Protein AF-A0A947Z8B7-F1 (afdb_monomer)

pLDDT: mean 80.63, std 16.79, range [37.12, 98.25]

Radius of gyration: 20.13 Å; Cα contacts (8 Å, |Δi|>4): 152; chains: 1; bounding box: 59×45×44 Å

Foldseek 3Di:
DDADPNDDDDPVNLVVLLVVLVVVCVVVVLPLVSLQSNLCSLQPVPDDPDPVSNLVSLVSSLVSLVSSVVHPPRDLCSLVSNLVSCVVNVVLVVSLVSLVLQLQPDPDPVSNVVSLVSNVVSADPVLNVVVVVVVVLLVVQCCPVPVPDGSNVDVVVDRDPDDDPPDDHPVPPPPPPPDDDDD

Structure (mmCIF, N/CA/C/O backbone):
data_AF-A0A947Z8B7-F1
#
_entry.id   AF-A0A947Z8B7-F1
#
loop_
_atom_site.group_PDB
_atom_site.id
_atom_site.type_symbol
_atom_site.label_atom_id
_atom_site.label_alt_id
_atom_site.label_comp_id
_atom_site.label_asym_id
_atom_site.label_entity_id
_atom_site.label_seq_id
_atom_site.pdbx_PDB_ins_code
_atom_site.Cartn_x
_atom_site.Cartn_y
_atom_site.Cartn_z
_atom_site.occupancy
_atom_site.B_iso_or_equiv
_atom_site.auth_seq_id
_atom_site.auth_comp_id
_atom_site.auth_asym_id
_atom_site.auth_atom_id
_atom_site.pdbx_PDB_model_num
ATOM 1 N N . ALA A 1 1 ? 20.848 -1.407 -15.562 1.00 56.66 1 ALA A N 1
ATOM 2 C CA . ALA A 1 1 ? 20.666 -2.849 -15.793 1.00 56.66 1 ALA A CA 1
ATOM 3 C C . ALA A 1 1 ? 21.094 -3.583 -14.534 1.00 56.66 1 ALA A C 1
ATOM 5 O O . ALA A 1 1 ? 22.151 -3.260 -14.004 1.00 56.66 1 ALA A O 1
ATOM 6 N N . MET A 1 2 ? 20.265 -4.494 -14.033 1.00 60.88 2 MET A N 1
ATOM 7 C CA . MET A 1 2 ? 20.597 -5.377 -12.907 1.00 60.88 2 MET A CA 1
ATOM 8 C C . MET A 1 2 ? 20.619 -6.814 -13.431 1.00 60.88 2 MET A C 1
ATOM 10 O O . MET A 1 2 ? 19.823 -7.152 -14.303 1.00 60.88 2 MET A O 1
ATOM 14 N N . ILE A 1 3 ? 21.536 -7.644 -12.938 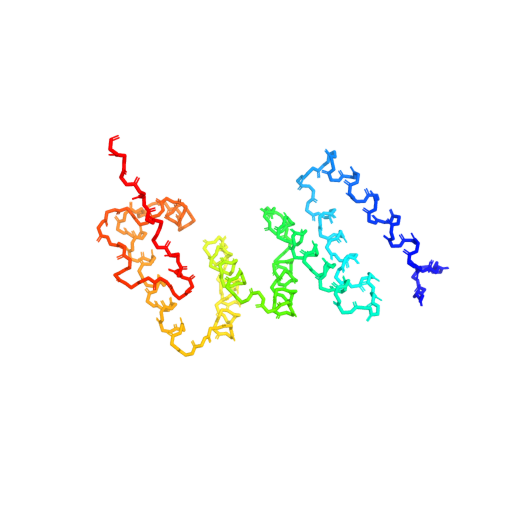1.00 59.84 3 ILE A N 1
ATOM 15 C CA . ILE A 1 3 ? 21.582 -9.064 -13.297 1.00 59.84 3 ILE A CA 1
ATOM 16 C C . ILE A 1 3 ? 20.791 -9.839 -12.246 1.00 59.84 3 ILE A C 1
ATOM 18 O O . ILE A 1 3 ? 21.141 -9.809 -11.069 1.00 59.84 3 ILE A O 1
ATOM 22 N N . TYR A 1 4 ? 19.737 -10.534 -12.670 1.00 54.31 4 TYR A N 1
ATOM 23 C CA . TYR A 1 4 ? 18.966 -11.448 -11.824 1.00 54.31 4 TYR A CA 1
ATOM 24 C C . TYR A 1 4 ? 18.871 -12.801 -12.532 1.00 54.31 4 TYR A C 1
ATOM 26 O O . TYR A 1 4 ? 18.486 -12.861 -13.700 1.00 54.31 4 TYR A O 1
ATOM 34 N N . ASN A 1 5 ? 19.277 -13.885 -11.863 1.00 60.75 5 ASN A N 1
ATOM 35 C CA . ASN A 1 5 ? 19.363 -15.234 -12.447 1.00 60.75 5 ASN A CA 1
ATOM 36 C C . ASN A 1 5 ? 20.100 -15.285 -13.804 1.00 60.75 5 ASN A C 1
ATOM 38 O O . ASN A 1 5 ? 19.657 -15.947 -14.741 1.00 60.75 5 ASN A O 1
ATOM 42 N N . GLY A 1 6 ? 21.200 -14.536 -13.939 1.00 65.50 6 GLY A N 1
ATOM 43 C CA . GLY A 1 6 ? 22.009 -14.502 -15.166 1.00 65.50 6 GLY A CA 1
ATOM 44 C C . GLY A 1 6 ? 21.376 -13.754 -16.346 1.00 65.50 6 GLY A C 1
ATOM 45 O O . GLY A 1 6 ? 21.960 -13.728 -17.425 1.00 65.50 6 GLY A O 1
ATOM 46 N N . ARG A 1 7 ? 20.209 -13.119 -16.165 1.00 68.81 7 ARG A N 1
ATOM 47 C CA . ARG A 1 7 ? 19.561 -12.288 -17.189 1.00 68.81 7 ARG A CA 1
ATOM 48 C C . ARG A 1 7 ? 19.712 -10.813 -16.858 1.00 68.81 7 ARG A C 1
ATOM 50 O O . ARG A 1 7 ? 19.568 -10.402 -15.707 1.00 68.81 7 ARG A O 1
ATOM 57 N N . VAL A 1 8 ? 19.977 -10.017 -17.888 1.00 71.06 8 VAL A N 1
ATOM 58 C CA . VAL A 1 8 ? 19.988 -8.559 -17.786 1.00 71.06 8 VAL A CA 1
ATOM 59 C C . VAL A 1 8 ? 18.543 -8.072 -17.715 1.00 71.06 8 VAL A C 1
ATOM 61 O O . VAL A 1 8 ? 17.800 -8.193 -18.684 1.00 71.06 8 VAL A O 1
ATOM 64 N N . ILE A 1 9 ? 18.151 -7.514 -16.571 1.00 74.94 9 ILE A N 1
ATOM 65 C CA . ILE A 1 9 ? 16.907 -6.757 -16.443 1.00 74.94 9 ILE A CA 1
ATOM 66 C C . ILE A 1 9 ? 17.188 -5.337 -16.939 1.00 74.94 9 ILE A C 1
ATOM 68 O O . ILE A 1 9 ? 17.925 -4.560 -16.313 1.00 74.94 9 ILE A O 1
ATOM 72 N N . ASP A 1 10 ? 16.627 -5.020 -18.102 1.00 82.94 10 ASP A N 1
ATOM 73 C CA . ASP A 1 10 ? 16.639 -3.701 -18.727 1.00 82.94 10 ASP A CA 1
ATOM 74 C C . ASP A 1 10 ? 15.229 -3.082 -18.762 1.00 82.94 10 ASP A C 1
ATOM 76 O O . ASP A 1 10 ? 14.234 -3.719 -18.411 1.00 82.94 10 ASP A O 1
ATOM 80 N N . GLY A 1 11 ? 15.121 -1.826 -19.204 1.00 84.25 11 GLY A N 1
ATOM 81 C CA . GLY A 1 11 ? 13.824 -1.147 -19.284 1.00 84.25 11 GLY A CA 1
ATOM 82 C C . GLY A 1 11 ? 12.808 -1.888 -20.162 1.00 84.25 11 GLY A C 1
ATOM 83 O O . GLY A 1 11 ? 11.627 -1.930 -19.825 1.00 84.25 11 GLY A O 1
ATOM 84 N N . LYS A 1 12 ? 13.254 -2.527 -21.251 1.00 88.00 12 LYS A N 1
ATOM 85 C CA . LYS A 1 12 ? 12.387 -3.266 -22.178 1.00 88.00 12 LYS A CA 1
ATOM 86 C C . LYS A 1 12 ? 11.772 -4.500 -21.513 1.00 88.00 12 LYS A C 1
ATOM 88 O O . LYS A 1 12 ? 10.580 -4.762 -21.694 1.00 88.00 12 LYS A O 1
ATOM 93 N N . SER A 1 13 ? 12.553 -5.227 -20.718 1.00 89.62 13 SER A N 1
ATOM 94 C CA . SER A 1 13 ? 12.073 -6.371 -19.941 1.00 89.62 13 SER A CA 1
ATOM 95 C C . SER A 1 13 ? 11.034 -5.955 -18.894 1.00 89.62 13 SER A C 1
ATOM 97 O O . SER A 1 13 ? 10.006 -6.619 -18.765 1.00 89.62 13 SER A O 1
ATOM 99 N N . ILE A 1 14 ? 11.224 -4.803 -18.241 1.00 92.38 14 ILE A N 1
ATOM 100 C CA . ILE A 1 14 ? 10.272 -4.260 -17.261 1.00 92.38 14 ILE A CA 1
ATOM 101 C C . ILE A 1 14 ? 8.965 -3.849 -17.950 1.00 92.38 14 ILE A C 1
ATOM 103 O O . ILE A 1 14 ? 7.889 -4.209 -17.478 1.00 92.38 14 ILE A O 1
ATOM 107 N N . TYR A 1 15 ? 9.023 -3.167 -19.100 1.00 94.62 15 TYR A N 1
ATOM 108 C CA . TYR A 1 15 ? 7.812 -2.837 -19.865 1.00 94.62 15 TYR A CA 1
ATOM 109 C C . TYR A 1 15 ? 7.070 -4.085 -20.358 1.00 94.62 15 TYR A C 1
ATOM 111 O O . TYR A 1 15 ? 5.844 -4.120 -20.311 1.00 94.62 15 TYR A O 1
ATOM 119 N N . SER A 1 16 ? 7.794 -5.131 -20.765 1.00 94.75 16 SER A N 1
ATOM 120 C CA . SER A 1 16 ? 7.184 -6.411 -21.156 1.00 94.75 16 SER A CA 1
ATOM 121 C C . SER A 1 16 ? 6.514 -7.108 -19.963 1.00 94.75 16 SER A C 1
ATOM 123 O O . SER A 1 16 ? 5.430 -7.668 -20.100 1.00 94.75 16 SER A O 1
ATOM 125 N N . SER A 1 17 ? 7.133 -7.035 -18.780 1.00 95.31 17 SER A N 1
ATOM 126 C CA . SER A 1 17 ? 6.573 -7.523 -17.511 1.00 95.31 17 SER A CA 1
ATOM 127 C C . SER A 1 17 ? 5.296 -6.762 -17.131 1.00 95.31 17 SER A C 1
ATOM 129 O O . SER A 1 17 ? 4.286 -7.370 -16.785 1.00 95.31 17 SER A O 1
ATOM 131 N N . ILE A 1 18 ? 5.303 -5.432 -17.268 1.00 96.94 18 ILE A N 1
ATOM 132 C CA . ILE A 1 18 ? 4.125 -4.575 -17.061 1.00 96.94 18 ILE A CA 1
ATOM 133 C C . ILE A 1 18 ? 2.986 -4.975 -17.999 1.00 96.94 18 ILE A C 1
ATOM 135 O O . ILE A 1 18 ? 1.891 -5.243 -17.515 1.00 96.94 18 ILE A O 1
ATOM 139 N N . ASP A 1 19 ? 3.244 -5.078 -19.305 1.00 97.50 19 ASP A N 1
ATOM 140 C CA . ASP A 1 19 ? 2.231 -5.485 -20.287 1.00 97.50 19 ASP A CA 1
ATOM 141 C C . ASP A 1 19 ? 1.656 -6.877 -19.974 1.00 97.50 19 ASP A C 1
ATOM 143 O O . ASP A 1 19 ? 0.441 -7.083 -20.017 1.00 97.50 19 ASP A O 1
ATOM 147 N N . PHE A 1 20 ? 2.511 -7.829 -19.589 1.00 97.62 20 PHE A N 1
ATOM 148 C CA . PHE A 1 20 ? 2.077 -9.162 -19.179 1.00 97.62 20 PHE A CA 1
ATOM 149 C C . PHE A 1 20 ? 1.119 -9.112 -17.980 1.00 97.62 20 PHE A C 1
ATOM 151 O O . PHE A 1 20 ? 0.051 -9.725 -18.029 1.00 97.62 20 PHE A O 1
ATOM 158 N N . TYR A 1 21 ? 1.457 -8.368 -16.921 1.00 98.06 21 TYR A N 1
ATOM 159 C CA . TYR A 1 21 ? 0.586 -8.246 -15.750 1.00 98.06 21 TYR A CA 1
ATOM 160 C C . TYR A 1 21 ? -0.692 -7.458 -16.043 1.00 98.06 21 TYR A C 1
ATOM 162 O O . TYR A 1 21 ? -1.752 -7.838 -15.550 1.00 98.06 21 TYR A O 1
ATOM 170 N N . GLU A 1 22 ? -0.634 -6.409 -16.866 1.00 97.38 22 GLU A N 1
ATOM 171 C CA . GLU A 1 22 ? -1.822 -5.657 -17.285 1.00 97.38 22 GLU A CA 1
ATOM 172 C C . GLU A 1 22 ? -2.789 -6.547 -18.076 1.00 97.38 22 GLU A C 1
ATOM 174 O O . GLU A 1 22 ? -3.991 -6.537 -17.809 1.00 97.38 22 GLU A O 1
ATOM 179 N N . ARG A 1 23 ? -2.286 -7.381 -18.997 1.00 97.88 23 ARG A N 1
ATOM 180 C CA . ARG A 1 23 ? -3.103 -8.391 -19.690 1.00 97.88 23 ARG A CA 1
ATOM 181 C C . ARG A 1 23 ? -3.621 -9.463 -18.736 1.00 97.88 23 ARG A C 1
ATOM 183 O O . ARG A 1 23 ? -4.798 -9.807 -18.800 1.00 97.88 23 ARG A O 1
ATOM 190 N N . GLY A 1 24 ? -2.784 -9.949 -17.823 1.00 97.50 24 GLY A N 1
ATOM 191 C CA . GLY A 1 24 ? -3.180 -10.918 -16.801 1.00 97.50 24 GLY A CA 1
ATOM 192 C C . GLY A 1 24 ? -4.339 -10.412 -15.943 1.00 97.50 24 GLY A C 1
ATOM 193 O O . GLY A 1 24 ? -5.325 -11.119 -15.769 1.00 97.50 24 GLY A O 1
ATOM 194 N N . LEU A 1 25 ? -4.282 -9.160 -15.488 1.00 97.56 25 LEU A N 1
ATOM 195 C CA . LEU A 1 25 ? -5.326 -8.540 -14.667 1.00 97.56 25 LEU A CA 1
ATOM 196 C C . LEU A 1 25 ? -6.630 -8.265 -15.430 1.00 97.56 25 LEU A C 1
ATOM 198 O O . LEU A 1 25 ? -7.674 -8.161 -14.791 1.00 97.56 25 LEU A O 1
ATOM 202 N N . LYS A 1 26 ? -6.620 -8.208 -16.770 1.00 97.44 26 LYS A N 1
ATOM 203 C CA . LYS A 1 26 ? -7.869 -8.188 -17.560 1.00 97.44 26 LYS A CA 1
ATOM 204 C C . LYS A 1 26 ? -8.643 -9.502 -17.438 1.00 97.44 26 LYS A C 1
ATOM 206 O O . LYS A 1 26 ? -9.867 -9.480 -17.435 1.00 97.44 26 LYS A O 1
ATOM 211 N N . HIS A 1 27 ? -7.938 -10.628 -17.324 1.00 97.75 27 HIS A N 1
ATOM 212 C CA . HIS A 1 27 ? -8.546 -11.956 -17.184 1.00 97.75 27 HIS A CA 1
ATOM 213 C C . HIS A 1 27 ? -8.715 -12.384 -15.720 1.00 97.75 27 HIS A C 1
ATOM 215 O O . HIS A 1 27 ? -9.656 -13.098 -15.388 1.00 97.75 27 HIS A O 1
ATOM 221 N N . PHE A 1 28 ? -7.829 -11.921 -14.836 1.00 96.81 28 PHE A N 1
ATOM 222 C CA . PHE A 1 28 ? -7.799 -12.264 -13.415 1.00 96.81 28 PHE A CA 1
ATOM 223 C C . PHE A 1 28 ? -7.805 -10.996 -12.543 1.00 96.81 28 PHE A C 1
ATOM 225 O O . PHE A 1 28 ? -6.830 -10.729 -11.835 1.00 96.81 28 PHE A O 1
ATOM 232 N N . PRO A 1 29 ? -8.893 -10.204 -12.556 1.00 95.44 29 PRO A N 1
ATOM 233 C CA . PRO A 1 29 ? -8.927 -8.871 -11.941 1.00 95.44 29 PRO A CA 1
ATOM 234 C C . PRO A 1 29 ? -8.750 -8.870 -10.418 1.00 95.44 29 PRO A C 1
ATOM 236 O O . PRO A 1 29 ? -8.379 -7.850 -9.841 1.00 95.44 29 PRO A O 1
ATOM 239 N N . HIS A 1 30 ? -8.987 -10.007 -9.763 1.00 94.44 30 HIS A N 1
ATOM 240 C CA . HIS A 1 30 ? -8.856 -10.166 -8.313 1.00 94.44 30 HIS A CA 1
ATOM 241 C C . HIS A 1 30 ? -7.530 -10.816 -7.889 1.00 94.44 30 HIS A C 1
ATOM 243 O O . HIS A 1 30 ? -7.319 -11.066 -6.705 1.00 94.44 30 HIS A O 1
ATOM 249 N N . ASN A 1 31 ? -6.607 -11.090 -8.820 1.00 97.12 31 ASN A N 1
ATOM 250 C CA . ASN A 1 31 ? -5.319 -11.682 -8.473 1.00 97.12 31 ASN A CA 1
ATOM 251 C C . ASN A 1 31 ? -4.396 -10.641 -7.821 1.00 97.12 31 ASN A C 1
ATOM 253 O O . ASN A 1 31 ? -3.700 -9.874 -8.494 1.00 97.12 31 ASN A O 1
ATOM 257 N N . TRP A 1 32 ? -4.355 -10.651 -6.487 1.00 97.56 32 TRP A N 1
ATOM 258 C CA . TRP A 1 32 ? -3.557 -9.698 -5.717 1.00 97.56 32 TRP A CA 1
ATOM 259 C C . TRP A 1 32 ? -2.059 -9.787 -6.014 1.00 97.56 32 TRP A C 1
ATOM 261 O O . TRP A 1 32 ? -1.380 -8.765 -5.960 1.00 97.56 32 TRP A O 1
ATOM 271 N N . LYS A 1 33 ? -1.535 -10.976 -6.356 1.00 98.12 33 LYS A N 1
ATOM 272 C CA . LYS A 1 33 ? -0.111 -11.155 -6.676 1.00 98.12 33 LYS A CA 1
ATOM 273 C C . LYS A 1 33 ? 0.242 -10.385 -7.941 1.00 98.12 33 LYS A C 1
ATOM 275 O O . LYS A 1 33 ? 1.231 -9.667 -7.949 1.00 98.12 33 LYS A O 1
ATOM 280 N N . MET A 1 34 ? -0.593 -10.480 -8.978 1.00 98.12 34 MET A N 1
ATOM 281 C CA . MET A 1 34 ? -0.385 -9.741 -10.228 1.00 98.12 34 MET A CA 1
ATOM 282 C C . MET A 1 34 ? -0.481 -8.228 -10.014 1.00 98.12 34 MET A C 1
ATOM 284 O O . MET A 1 34 ? 0.377 -7.491 -10.495 1.00 98.12 34 MET A O 1
ATOM 288 N N . ALA A 1 35 ? -1.472 -7.764 -9.245 1.00 98.25 35 ALA A N 1
ATOM 289 C CA . ALA A 1 35 ? -1.596 -6.348 -8.899 1.00 98.25 35 ALA A CA 1
ATOM 290 C C . ALA A 1 35 ? -0.381 -5.853 -8.093 1.00 98.25 35 ALA A C 1
ATOM 292 O O . ALA A 1 35 ? 0.188 -4.809 -8.404 1.00 98.25 35 ALA A O 1
ATOM 293 N N . ALA A 1 36 ? 0.077 -6.626 -7.107 1.00 98.00 36 ALA A N 1
ATOM 294 C CA . ALA A 1 36 ? 1.266 -6.297 -6.330 1.00 98.00 36 ALA A CA 1
ATOM 295 C C . ALA A 1 36 ? 2.518 -6.229 -7.215 1.00 98.00 36 ALA A C 1
ATOM 297 O O . ALA A 1 36 ? 3.239 -5.235 -7.150 1.00 98.00 36 ALA A O 1
ATOM 298 N N . SER A 1 37 ? 2.751 -7.231 -8.071 1.00 97.94 37 SER A N 1
ATOM 299 C CA . SER A 1 37 ? 3.878 -7.250 -9.014 1.00 97.94 37 SER A CA 1
ATOM 300 C C . SER A 1 37 ? 3.871 -6.031 -9.933 1.00 97.94 37 SER A C 1
ATOM 302 O O . SER A 1 37 ? 4.898 -5.380 -10.108 1.00 97.94 37 SER A O 1
ATOM 304 N N . LEU A 1 38 ? 2.703 -5.653 -10.455 1.00 97.38 38 LEU A N 1
ATOM 305 C CA . LEU A 1 38 ? 2.561 -4.456 -11.277 1.00 97.38 38 LEU A CA 1
ATOM 306 C C . LEU A 1 38 ? 2.896 -3.180 -10.485 1.00 97.38 38 LEU A C 1
ATOM 308 O O . LEU A 1 38 ? 3.611 -2.306 -10.978 1.00 97.38 38 LEU A O 1
ATOM 312 N N . GLY A 1 39 ? 2.452 -3.099 -9.227 1.00 97.50 39 GLY A N 1
ATOM 313 C CA . GLY A 1 39 ? 2.838 -2.037 -8.300 1.00 97.50 39 GLY A CA 1
ATOM 314 C C . GLY A 1 39 ? 4.352 -1.953 -8.077 1.00 97.50 39 GLY A C 1
ATOM 315 O O . GLY A 1 39 ? 4.915 -0.856 -8.114 1.00 97.50 39 GLY A O 1
ATOM 316 N N . PHE A 1 40 ? 5.028 -3.094 -7.908 1.00 96.94 40 PHE A N 1
ATOM 317 C CA . PHE A 1 40 ? 6.484 -3.148 -7.754 1.00 96.94 40 PHE A CA 1
ATOM 318 C C . PHE A 1 40 ? 7.220 -2.676 -9.007 1.00 96.94 40 PHE A C 1
ATOM 320 O O . PHE A 1 40 ? 8.102 -1.819 -8.889 1.00 96.94 40 PHE A O 1
ATOM 327 N N . ASN A 1 41 ? 6.804 -3.137 -10.191 1.00 96.25 41 ASN A N 1
ATOM 328 C CA . ASN A 1 41 ? 7.385 -2.697 -11.459 1.00 96.25 41 ASN A CA 1
ATOM 329 C C . ASN A 1 41 ? 7.333 -1.166 -11.583 1.00 96.25 41 ASN A C 1
ATOM 331 O O . ASN A 1 41 ? 8.337 -0.527 -11.891 1.00 96.25 41 ASN A O 1
ATOM 335 N N . TYR A 1 42 ? 6.184 -0.554 -11.277 1.00 96.81 42 TYR A N 1
ATOM 336 C CA . TYR A 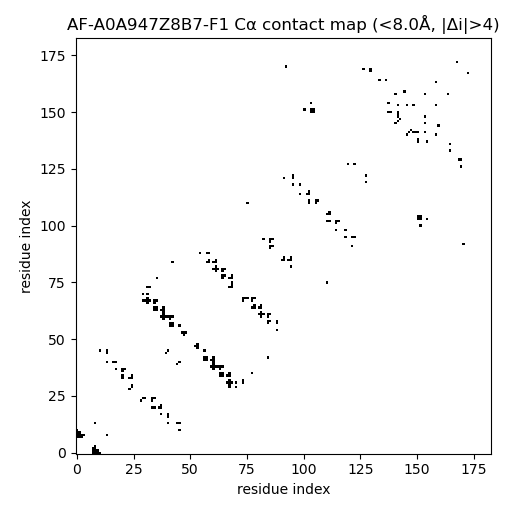1 42 ? 6.024 0.901 -11.343 1.00 96.81 42 TYR A CA 1
ATOM 337 C C . TYR A 1 42 ? 6.796 1.662 -10.250 1.00 96.81 42 TYR A C 1
ATOM 339 O O . TYR A 1 42 ? 7.313 2.745 -10.519 1.00 96.81 42 TYR A O 1
ATOM 347 N N . ALA A 1 43 ? 6.861 1.152 -9.017 1.00 94.88 43 ALA A N 1
ATOM 348 C CA . ALA A 1 43 ? 7.475 1.880 -7.900 1.00 94.88 43 ALA A CA 1
ATOM 349 C C . ALA A 1 43 ? 9.001 1.751 -7.818 1.00 94.88 43 ALA A C 1
ATOM 351 O O . ALA A 1 43 ? 9.646 2.653 -7.272 1.00 94.88 43 ALA A O 1
ATOM 352 N N . TYR A 1 44 ? 9.557 0.627 -8.273 1.00 92.94 44 TYR A N 1
ATOM 353 C CA . TYR A 1 44 ? 10.937 0.247 -7.967 1.00 92.94 44 TYR A CA 1
ATOM 354 C C . TYR A 1 44 ? 11.752 -0.177 -9.183 1.00 92.94 44 TYR A C 1
ATOM 356 O O . TYR A 1 44 ? 12.963 0.029 -9.172 1.00 92.94 44 TYR A O 1
ATOM 364 N N . GLU A 1 45 ? 11.125 -0.731 -10.221 1.00 90.31 45 GLU A N 1
ATOM 365 C CA . GLU A 1 45 ? 11.861 -1.192 -11.404 1.00 90.31 45 GLU A CA 1
ATOM 366 C C . GLU A 1 45 ? 11.927 -0.114 -12.488 1.00 90.31 45 GLU A C 1
ATOM 368 O O . GLU A 1 45 ? 12.995 0.167 -13.038 1.00 90.31 45 GLU A O 1
ATOM 373 N N . LEU A 1 46 ? 10.808 0.565 -12.755 1.00 88.81 46 LEU A N 1
ATOM 374 C CA . LEU A 1 46 ? 10.795 1.759 -13.588 1.00 88.81 46 LEU A CA 1
ATOM 375 C C . LEU A 1 46 ? 11.426 2.920 -12.814 1.00 88.81 46 LEU A C 1
ATOM 377 O O . LEU A 1 46 ? 10.789 3.572 -11.988 1.00 88.81 46 LEU A O 1
ATOM 381 N N . LEU A 1 47 ? 12.697 3.191 -13.113 1.00 86.06 47 LEU A N 1
ATOM 382 C CA . LEU A 1 47 ? 13.482 4.280 -12.528 1.00 86.06 47 LEU A CA 1
ATOM 383 C C . LEU A 1 47 ? 13.686 5.418 -13.545 1.00 86.06 47 LEU A C 1
ATOM 385 O O . LEU A 1 47 ? 14.797 5.596 -14.053 1.00 86.06 47 LEU A O 1
ATOM 389 N N . PRO A 1 48 ? 12.636 6.193 -13.884 1.00 89.75 48 PRO A N 1
ATOM 390 C CA . PRO A 1 48 ? 12.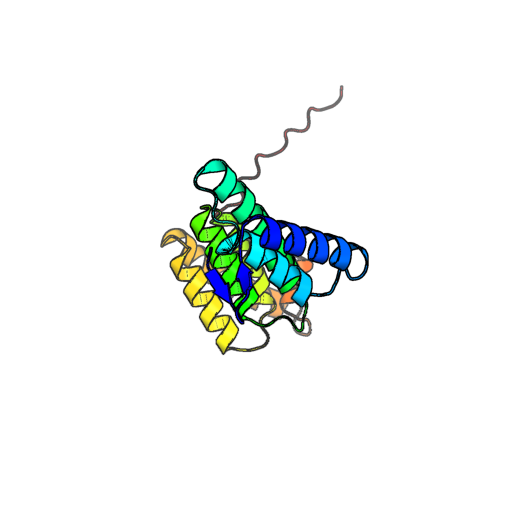789 7.330 -14.779 1.00 89.75 48 PRO A CA 1
ATOM 391 C C . PRO A 1 48 ? 13.649 8.414 -14.120 1.00 89.75 48 PRO A C 1
ATOM 393 O O . PRO A 1 48 ? 13.561 8.659 -12.913 1.00 89.75 48 PRO A O 1
ATOM 396 N N . LYS A 1 49 ? 14.469 9.085 -14.936 1.00 90.25 49 LYS A N 1
ATOM 397 C CA . LYS A 1 49 ? 15.268 10.241 -14.499 1.00 90.25 49 LYS A CA 1
ATOM 398 C C . LYS A 1 49 ? 14.391 11.475 -14.271 1.00 90.25 49 LYS A C 1
ATOM 400 O O . LYS A 1 49 ? 14.650 12.263 -13.367 1.00 90.25 49 LYS A O 1
ATOM 405 N N . GLU A 1 50 ? 13.337 11.616 -15.069 1.00 95.12 50 GLU A N 1
ATOM 406 C CA . GLU A 1 50 ? 12.404 12.738 -15.014 1.00 95.12 50 GLU A CA 1
ATOM 407 C C . GLU A 1 50 ? 11.480 12.650 -13.796 1.00 95.12 50 GLU A C 1
ATOM 409 O O . GLU A 1 50 ? 10.820 11.635 -13.548 1.00 95.12 50 GLU A O 1
ATOM 414 N N . LYS A 1 51 ? 11.399 13.750 -13.040 1.00 93.06 51 LYS A N 1
ATOM 415 C CA . LYS A 1 51 ? 10.611 13.832 -11.803 1.00 93.06 51 LYS A CA 1
ATOM 416 C C . LYS A 1 51 ? 9.114 13.623 -12.048 1.00 93.06 51 LYS A C 1
ATOM 418 O O . LYS A 1 51 ? 8.464 12.929 -11.269 1.00 93.06 51 LYS A O 1
ATOM 423 N N . GLU A 1 52 ? 8.575 14.192 -13.121 1.00 94.31 52 GLU A N 1
ATOM 424 C CA . GLU A 1 52 ? 7.151 14.080 -13.462 1.00 94.31 52 GLU A CA 1
ATOM 425 C C . GLU A 1 52 ? 6.768 12.643 -13.808 1.00 94.31 52 GLU A C 1
ATOM 427 O O . GLU A 1 52 ? 5.785 12.108 -13.289 1.00 94.31 52 GLU A O 1
ATOM 432 N N . LEU A 1 53 ? 7.598 11.975 -14.609 1.00 94.62 53 LEU A N 1
ATOM 433 C CA . LEU A 1 53 ? 7.390 10.578 -14.960 1.00 94.62 53 LEU A CA 1
ATOM 434 C C . LEU A 1 53 ? 7.516 9.667 -13.731 1.00 94.62 53 LEU A C 1
ATOM 436 O O . LEU A 1 53 ? 6.709 8.754 -13.550 1.00 94.62 53 LEU A O 1
ATOM 440 N N . LYS A 1 54 ? 8.461 9.965 -12.830 1.00 94.44 54 LYS A N 1
ATOM 441 C CA . LYS A 1 54 ? 8.598 9.275 -11.539 1.00 94.44 54 LYS A CA 1
ATOM 442 C C . LYS A 1 54 ? 7.342 9.412 -10.680 1.00 94.44 54 LYS A C 1
ATOM 444 O O . LYS A 1 54 ? 6.879 8.415 -10.129 1.00 94.44 54 LYS A O 1
ATOM 449 N N . SER A 1 55 ? 6.770 10.615 -10.598 1.00 95.12 55 SER A N 1
ATOM 450 C CA . SER A 1 55 ? 5.499 10.858 -9.901 1.00 95.12 55 SER A CA 1
ATOM 451 C C . SER A 1 55 ? 4.356 10.071 -10.547 1.00 95.12 55 SER A C 1
ATOM 453 O O . SER A 1 55 ? 3.623 9.358 -9.862 1.00 95.12 55 SER A O 1
ATOM 455 N N . LYS A 1 56 ? 4.239 10.101 -11.881 1.00 96.62 56 LYS A N 1
ATOM 456 C CA . LYS A 1 56 ? 3.221 9.342 -12.626 1.00 96.62 56 LYS A CA 1
ATOM 457 C C . LYS A 1 56 ? 3.297 7.840 -12.340 1.00 96.62 56 LYS A C 1
ATOM 459 O O . LYS A 1 56 ? 2.268 7.217 -12.072 1.00 96.62 56 LYS A O 1
ATOM 464 N N . TYR A 1 57 ? 4.493 7.257 -12.360 1.00 96.56 57 TYR A N 1
ATOM 465 C CA . TYR A 1 57 ? 4.680 5.842 -12.038 1.00 96.56 57 TYR A CA 1
ATOM 466 C C . TYR A 1 57 ? 4.407 5.544 -10.571 1.00 96.56 57 TYR A C 1
ATOM 468 O O . TYR A 1 57 ? 3.732 4.560 -10.278 1.00 96.56 57 TYR A O 1
ATOM 476 N N . ARG A 1 58 ? 4.790 6.430 -9.647 1.00 96.38 58 ARG A N 1
ATOM 477 C CA . ARG A 1 58 ? 4.434 6.261 -8.237 1.00 96.38 58 ARG A CA 1
ATOM 478 C C . ARG A 1 58 ? 2.923 6.243 -8.024 1.00 96.38 58 ARG A C 1
ATOM 480 O O . ARG A 1 58 ? 2.429 5.379 -7.309 1.00 96.38 58 ARG A O 1
ATOM 487 N N . LYS A 1 59 ? 2.174 7.127 -8.687 1.00 97.12 59 LYS A N 1
ATOM 488 C CA . LYS A 1 59 ? 0.701 7.138 -8.636 1.00 97.12 59 LYS A CA 1
ATOM 489 C C . LYS A 1 59 ? 0.095 5.837 -9.164 1.00 97.12 59 LYS A C 1
ATOM 491 O O . LYS A 1 59 ? -0.819 5.298 -8.542 1.00 97.12 59 LYS A O 1
ATOM 496 N N . ARG A 1 60 ? 0.639 5.289 -10.258 1.00 97.75 60 ARG A N 1
ATOM 497 C CA . ARG A 1 60 ? 0.245 3.959 -10.758 1.00 97.75 60 ARG A CA 1
ATOM 498 C C . ARG A 1 60 ? 0.570 2.857 -9.753 1.00 97.75 60 ARG A C 1
ATOM 500 O O . ARG A 1 60 ? -0.273 2.005 -9.503 1.00 97.75 60 ARG A O 1
ATOM 507 N N . ALA A 1 61 ? 1.743 2.898 -9.131 1.00 97.75 61 ALA A N 1
ATOM 508 C CA . ALA A 1 61 ? 2.107 1.932 -8.106 1.00 97.75 61 ALA A CA 1
ATOM 509 C C . ALA A 1 61 ? 1.168 1.987 -6.894 1.00 97.75 61 ALA A C 1
ATOM 511 O O . ALA A 1 61 ? 0.715 0.944 -6.436 1.00 97.75 61 ALA A O 1
ATOM 512 N N . ILE A 1 62 ? 0.824 3.189 -6.412 1.00 97.56 62 ILE A N 1
ATOM 513 C CA . ILE A 1 62 ? -0.160 3.384 -5.334 1.00 97.56 62 ILE A CA 1
ATOM 514 C C . ILE A 1 62 ? -1.482 2.714 -5.708 1.00 97.56 62 ILE A C 1
ATOM 516 O O . ILE A 1 62 ? -1.995 1.921 -4.925 1.00 97.56 62 ILE A O 1
ATOM 520 N N . HIS A 1 63 ? -2.003 2.985 -6.908 1.00 97.12 63 HIS A N 1
ATOM 521 C CA . HIS A 1 63 ? -3.244 2.377 -7.387 1.00 97.12 63 HIS A CA 1
ATOM 522 C C . HIS A 1 63 ? -3.200 0.842 -7.330 1.00 97.12 63 HIS A C 1
ATOM 524 O O . HIS A 1 63 ? -4.104 0.214 -6.780 1.00 97.12 63 HIS A O 1
ATOM 530 N N . TRP A 1 64 ? -2.129 0.235 -7.841 1.00 98.12 64 TRP A N 1
ATOM 531 C CA . TRP A 1 64 ? -2.008 -1.221 -7.887 1.00 98.12 64 TRP A CA 1
ATOM 532 C C . TRP A 1 64 ? -1.757 -1.861 -6.519 1.00 98.12 64 TRP A C 1
ATOM 534 O O . TRP A 1 64 ? -2.319 -2.917 -6.232 1.00 98.12 64 TRP A O 1
ATOM 544 N N . PHE A 1 65 ? -0.999 -1.210 -5.633 1.00 97.94 65 PHE A N 1
ATOM 545 C CA . PHE A 1 65 ? -0.863 -1.677 -4.253 1.00 97.94 65 PHE A CA 1
ATOM 546 C C . PHE A 1 65 ? -2.179 -1.585 -3.480 1.00 97.94 65 PHE A C 1
ATOM 548 O O . PHE A 1 65 ? -2.463 -2.481 -2.691 1.00 97.94 65 PHE A O 1
ATOM 555 N N . LEU A 1 66 ? -2.998 -0.555 -3.716 1.00 95.44 66 LEU A N 1
ATOM 556 C CA . LEU A 1 66 ? -4.337 -0.466 -3.127 1.00 95.44 66 LEU A CA 1
ATOM 557 C C . LEU A 1 66 ? -5.231 -1.610 -3.611 1.00 95.44 66 LEU A C 1
ATOM 559 O O . LEU A 1 66 ? -5.796 -2.315 -2.783 1.00 95.44 66 LEU A O 1
ATOM 563 N N . LYS A 1 67 ? -5.272 -1.861 -4.926 1.00 95.88 67 LYS A N 1
ATOM 564 C CA . LYS A 1 67 ? -5.985 -3.008 -5.513 1.00 95.88 67 LYS A CA 1
ATOM 565 C C . LYS A 1 67 ? -5.537 -4.343 -4.919 1.00 95.88 67 LYS A C 1
ATOM 567 O O . LYS A 1 67 ? -6.364 -5.191 -4.610 1.00 95.88 67 LYS A O 1
ATOM 572 N N . ALA A 1 68 ? -4.232 -4.532 -4.740 1.00 96.88 68 ALA A N 1
ATOM 573 C CA . ALA A 1 68 ? -3.704 -5.739 -4.118 1.00 96.88 68 ALA A CA 1
ATOM 574 C C . ALA A 1 68 ? -4.111 -5.844 -2.637 1.00 96.88 68 ALA A C 1
ATOM 576 O O . ALA A 1 68 ? -4.503 -6.918 -2.194 1.00 96.88 68 ALA A O 1
ATOM 577 N N . ALA A 1 69 ? -4.055 -4.737 -1.891 1.00 94.00 69 ALA A N 1
ATOM 578 C CA . ALA A 1 69 ? -4.391 -4.674 -0.468 1.00 94.00 69 ALA A CA 1
ATOM 579 C C . ALA A 1 69 ? -5.881 -4.900 -0.151 1.00 94.00 69 ALA A C 1
ATOM 581 O O . ALA A 1 69 ? -6.207 -5.204 0.996 1.00 94.00 69 ALA A O 1
ATOM 582 N N . GLU A 1 70 ? -6.775 -4.733 -1.128 1.00 91.06 70 GLU A N 1
ATOM 583 C CA . GLU A 1 70 ? -8.207 -5.043 -0.994 1.00 91.06 70 GLU A CA 1
ATOM 584 C C . GLU A 1 70 ? -8.464 -6.552 -0.861 1.00 91.06 70 GLU A C 1
ATOM 586 O O . GLU A 1 70 ? -9.487 -6.960 -0.314 1.00 91.06 70 GLU A O 1
ATOM 591 N N . HIS A 1 71 ? -7.544 -7.398 -1.335 1.00 92.88 71 HIS A N 1
ATOM 592 C CA . HIS A 1 71 ? -7.730 -8.842 -1.293 1.00 92.88 71 HIS A CA 1
ATOM 593 C C . HIS A 1 71 ? -7.498 -9.402 0.126 1.00 92.88 71 HIS A C 1
ATOM 595 O O . HIS A 1 71 ? -6.457 -9.098 0.723 1.00 92.88 71 HIS A O 1
ATOM 601 N N . PRO A 1 72 ? -8.381 -10.277 0.654 1.00 87.69 72 PRO A N 1
ATOM 602 C CA . PRO A 1 72 ? -8.260 -10.828 2.010 1.00 87.69 72 PRO A CA 1
ATOM 603 C C . PRO A 1 72 ? -6.946 -11.574 2.271 1.00 87.69 72 PRO A C 1
ATOM 605 O O . PRO A 1 72 ? -6.356 -11.425 3.337 1.00 87.69 72 PRO A O 1
ATOM 608 N N . ASP A 1 73 ? -6.469 -12.328 1.277 1.00 90.31 73 ASP A N 1
ATOM 609 C CA . ASP A 1 73 ? -5.214 -13.095 1.367 1.00 90.31 73 ASP A CA 1
ATOM 610 C C . ASP A 1 73 ? -3.958 -12.268 1.053 1.00 90.31 73 ASP A C 1
ATOM 612 O O . ASP A 1 73 ? -2.854 -12.815 0.969 1.00 90.31 73 ASP A O 1
ATOM 616 N N . SER A 1 74 ? -4.102 -10.959 0.818 1.00 92.88 74 SER A N 1
ATOM 617 C CA . SER A 1 74 ? -2.943 -10.111 0.565 1.00 92.88 74 SER A CA 1
ATOM 618 C C . SER A 1 74 ? -2.096 -9.973 1.837 1.00 92.88 74 SER A C 1
ATOM 620 O O . SER A 1 74 ? -2.620 -9.721 2.927 1.00 92.88 74 SER A O 1
ATOM 622 N N . PRO A 1 75 ? -0.766 -10.116 1.739 1.00 90.31 75 PRO A N 1
ATOM 623 C CA . PRO A 1 75 ? 0.092 -9.949 2.896 1.00 90.31 75 PRO A CA 1
ATOM 624 C C . PRO A 1 75 ? 0.017 -8.523 3.467 1.00 90.31 75 PRO A C 1
ATOM 626 O O . PRO A 1 75 ? 0.018 -7.554 2.697 1.00 90.31 75 PRO A O 1
ATOM 629 N N . PRO A 1 76 ? 0.082 -8.346 4.802 1.00 86.00 76 PRO A N 1
ATOM 630 C CA . PRO A 1 76 ? -0.011 -7.027 5.436 1.00 86.00 76 PRO A CA 1
ATOM 631 C C . PRO A 1 76 ? 1.021 -6.002 4.939 1.00 86.00 76 PRO A C 1
ATOM 633 O O . PRO A 1 76 ? 0.765 -4.796 4.958 1.00 86.00 76 PRO A O 1
ATOM 636 N N . TYR A 1 77 ? 2.185 -6.457 4.464 1.00 87.38 77 TYR A N 1
ATOM 637 C CA . TYR A 1 77 ? 3.232 -5.577 3.941 1.00 87.38 77 TYR A CA 1
ATOM 638 C C . TYR A 1 77 ? 2.806 -4.816 2.673 1.00 87.38 77 TYR A C 1
ATOM 640 O O . TYR A 1 77 ? 3.334 -3.739 2.406 1.00 87.38 77 TYR A O 1
ATOM 648 N N . ILE A 1 78 ? 1.825 -5.306 1.904 1.00 94.12 78 ILE A N 1
ATOM 649 C CA . ILE A 1 78 ? 1.338 -4.625 0.693 1.00 94.12 78 ILE A CA 1
ATOM 650 C C . ILE A 1 78 ? 0.722 -3.263 1.040 1.00 94.12 78 ILE A C 1
ATOM 652 O O . ILE A 1 78 ? 1.021 -2.257 0.391 1.00 94.12 78 ILE A O 1
ATOM 656 N N . LYS A 1 79 ? -0.049 -3.192 2.135 1.00 90.75 79 LYS A N 1
ATOM 657 C CA . LYS A 1 79 ? -0.591 -1.929 2.666 1.00 90.75 79 LYS A CA 1
ATOM 658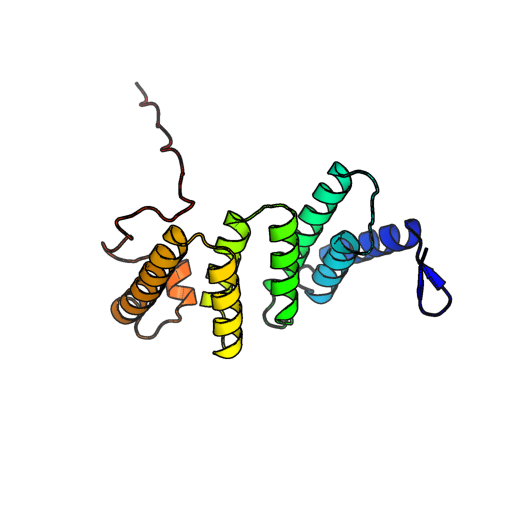 C C . LYS A 1 79 ? 0.534 -0.947 3.013 1.00 90.75 79 LYS A C 1
ATOM 660 O O . LYS A 1 79 ? 0.419 0.252 2.764 1.00 90.75 79 LYS A O 1
ATOM 665 N N . GLN A 1 80 ? 1.643 -1.450 3.557 1.00 89.69 80 GLN A N 1
ATOM 666 C CA . GLN A 1 80 ? 2.801 -0.628 3.919 1.00 89.69 80 GLN A CA 1
ATOM 667 C C . GLN A 1 80 ? 3.492 -0.043 2.682 1.00 89.69 80 GLN A C 1
ATOM 669 O O . GLN A 1 80 ? 3.893 1.122 2.704 1.00 89.69 80 GLN A O 1
ATOM 674 N N . PHE A 1 81 ? 3.572 -0.803 1.586 1.00 93.81 81 PHE A N 1
ATOM 675 C CA . PHE A 1 81 ? 4.085 -0.288 0.318 1.00 93.81 81 PHE A CA 1
ATOM 676 C C . PHE A 1 81 ? 3.208 0.833 -0.238 1.00 93.81 81 PHE A C 1
ATOM 678 O O . PHE A 1 81 ? 3.746 1.891 -0.565 1.00 93.81 81 PHE A O 1
ATOM 685 N N . ALA A 1 82 ? 1.881 0.666 -0.257 1.00 94.94 82 ALA A N 1
ATOM 686 C CA . ALA A 1 82 ? 0.963 1.736 -0.662 1.00 94.94 82 ALA A CA 1
ATOM 687 C C . ALA A 1 82 ? 1.206 3.021 0.150 1.00 94.94 82 ALA A C 1
ATOM 689 O O . ALA A 1 82 ? 1.405 4.094 -0.419 1.00 94.94 82 ALA A O 1
ATOM 690 N N . LEU A 1 83 ? 1.292 2.896 1.478 1.00 91.06 83 LEU A N 1
ATOM 691 C CA . LEU A 1 83 ? 1.539 4.019 2.385 1.00 91.06 83 LEU A CA 1
ATOM 692 C C . LEU A 1 83 ? 2.890 4.692 2.153 1.00 91.06 83 LEU A C 1
ATOM 694 O O . LEU A 1 83 ? 2.968 5.918 2.154 1.00 91.06 83 LEU A O 1
ATOM 698 N N . SER A 1 84 ? 3.952 3.913 1.937 1.00 91.69 84 SER A N 1
ATOM 699 C CA . SER A 1 84 ? 5.278 4.454 1.628 1.00 91.69 84 SER A CA 1
ATOM 700 C C . SER A 1 84 ? 5.269 5.256 0.327 1.00 91.69 84 SER A C 1
ATOM 702 O O . SER A 1 84 ? 5.911 6.302 0.238 1.00 91.69 84 SER A O 1
ATOM 704 N N . GLN A 1 85 ? 4.538 4.790 -0.687 1.00 95.12 85 GLN A N 1
ATOM 705 C CA . GLN A 1 85 ? 4.438 5.509 -1.952 1.00 95.12 85 GLN A CA 1
ATOM 706 C C . GLN A 1 85 ? 3.573 6.773 -1.831 1.00 95.12 85 GLN A C 1
ATOM 708 O O . GLN A 1 85 ? 3.961 7.806 -2.369 1.00 95.12 85 GLN A O 1
ATOM 713 N N . MET A 1 86 ? 2.464 6.734 -1.085 1.00 93.56 86 MET A N 1
ATOM 714 C CA . MET A 1 86 ? 1.636 7.920 -0.818 1.00 93.56 86 MET A CA 1
ATOM 715 C C . MET A 1 86 ? 2.412 9.017 -0.086 1.00 93.56 86 MET A C 1
ATOM 717 O O . MET A 1 86 ? 2.312 10.182 -0.459 1.00 93.56 86 MET A O 1
ATOM 721 N N . ASP A 1 87 ? 3.210 8.641 0.914 1.00 89.56 87 ASP A N 1
ATOM 722 C CA . ASP A 1 87 ? 4.072 9.552 1.677 1.00 89.56 87 ASP A CA 1
ATOM 723 C C . ASP A 1 87 ? 5.064 10.274 0.749 1.00 89.56 87 ASP A C 1
ATOM 725 O O . ASP A 1 87 ? 5.155 11.500 0.734 1.00 89.56 87 ASP A O 1
ATOM 729 N N . LYS A 1 88 ? 5.714 9.520 -0.149 1.00 90.25 88 LYS A N 1
ATOM 730 C CA . LYS A 1 88 ? 6.652 10.066 -1.143 1.00 90.25 88 LYS A CA 1
ATOM 731 C C . LYS A 1 88 ? 5.997 10.963 -2.203 1.00 90.25 88 LYS A C 1
ATOM 733 O O . LYS A 1 88 ? 6.688 11.815 -2.750 1.00 90.25 88 LYS A O 1
ATOM 738 N N . GLU A 1 89 ? 4.710 10.776 -2.505 1.00 91.50 89 GLU A N 1
ATOM 739 C CA . GLU A 1 89 ? 3.931 11.685 -3.369 1.00 91.50 89 GLU A CA 1
ATOM 740 C C . GLU A 1 89 ? 3.283 12.851 -2.595 1.00 91.50 89 GLU A C 1
ATOM 742 O O . GLU A 1 89 ? 2.596 13.674 -3.199 1.00 91.50 89 GLU A O 1
ATOM 747 N N . GLY A 1 90 ? 3.437 12.929 -1.268 1.00 88.62 90 GLY A N 1
ATOM 748 C CA . GLY A 1 90 ? 2.759 13.938 -0.449 1.00 88.62 90 GLY A CA 1
ATOM 749 C C . GLY A 1 90 ? 1.238 13.748 -0.357 1.00 88.62 90 GLY A C 1
ATOM 750 O O . GLY A 1 90 ? 0.515 14.672 0.011 1.00 88.62 90 GLY A O 1
ATOM 751 N N . MET A 1 91 ? 0.720 12.550 -0.654 1.00 89.56 91 MET A N 1
ATOM 752 C CA . MET A 1 91 ? -0.711 12.210 -0.623 1.00 89.56 91 MET A CA 1
ATOM 753 C C . MET A 1 91 ? -1.214 11.938 0.802 1.00 89.56 91 MET A C 1
ATOM 755 O O . MET A 1 91 ? -1.831 10.910 1.087 1.00 89.56 91 MET A O 1
ATOM 759 N N . ARG A 1 92 ? -0.943 12.869 1.719 1.00 86.12 92 ARG A N 1
ATOM 760 C CA . ARG A 1 92 ? -1.166 12.702 3.162 1.00 86.12 92 ARG A CA 1
ATOM 761 C C . ARG A 1 92 ? -2.619 12.377 3.510 1.00 86.12 92 ARG A C 1
ATOM 763 O O . ARG A 1 92 ? -2.863 11.441 4.264 1.00 86.12 92 ARG A O 1
ATOM 770 N N . LEU A 1 93 ? -3.579 13.096 2.924 1.00 83.50 93 LEU A N 1
ATOM 771 C CA . LEU A 1 93 ? -5.011 12.858 3.155 1.00 83.50 93 LEU A CA 1
ATOM 772 C C . LEU A 1 93 ? -5.435 11.453 2.711 1.00 83.50 93 LEU A C 1
ATOM 774 O O . LEU A 1 93 ? -6.115 10.745 3.449 1.00 83.50 93 LEU A O 1
ATOM 778 N N . MET A 1 94 ? -4.975 11.015 1.537 1.00 86.44 94 MET A N 1
ATOM 779 C CA . MET A 1 94 ? -5.264 9.674 1.030 1.00 86.44 94 MET A CA 1
ATOM 780 C C . MET A 1 94 ? -4.648 8.592 1.925 1.00 86.44 94 MET A C 1
ATOM 782 O O . MET A 1 94 ? -5.315 7.602 2.222 1.00 86.44 94 MET A O 1
ATOM 786 N N . ALA A 1 95 ? -3.420 8.803 2.410 1.00 89.00 95 ALA A N 1
ATOM 787 C CA . ALA A 1 95 ? -2.753 7.891 3.337 1.00 89.00 95 ALA A CA 1
ATOM 788 C C . ALA A 1 95 ? -3.511 7.762 4.664 1.00 89.00 95 ALA A C 1
ATOM 790 O O . ALA A 1 95 ? -3.710 6.648 5.147 1.00 89.00 95 ALA A O 1
ATOM 791 N N . VAL A 1 96 ? -3.986 8.879 5.223 1.00 85.81 96 VAL A N 1
ATOM 792 C CA . VAL A 1 96 ? -4.815 8.885 6.436 1.00 85.81 96 VAL A CA 1
ATOM 793 C C . VAL A 1 96 ? -6.113 8.118 6.193 1.00 85.81 96 VAL A C 1
ATOM 795 O O . VAL A 1 96 ? -6.421 7.197 6.945 1.00 85.81 96 VAL A O 1
ATOM 798 N N . THR A 1 97 ? -6.849 8.422 5.123 1.00 85.44 97 THR A N 1
ATOM 799 C CA . THR A 1 97 ? -8.099 7.718 4.791 1.00 85.44 97 THR A CA 1
ATOM 800 C C . THR A 1 97 ? -7.879 6.219 4.599 1.00 85.44 97 THR A C 1
ATOM 802 O O . THR A 1 97 ? -8.659 5.408 5.102 1.00 85.44 97 THR A O 1
ATOM 805 N N . PHE A 1 98 ? -6.795 5.830 3.928 1.00 88.19 98 PHE A N 1
ATOM 806 C CA . PHE A 1 98 ? -6.439 4.427 3.751 1.00 88.19 98 PHE A CA 1
ATOM 807 C C . PHE A 1 98 ? -6.108 3.744 5.084 1.00 88.19 98 PHE A C 1
ATOM 809 O O . PHE A 1 98 ? -6.625 2.662 5.355 1.00 88.19 98 PHE A O 1
ATOM 816 N N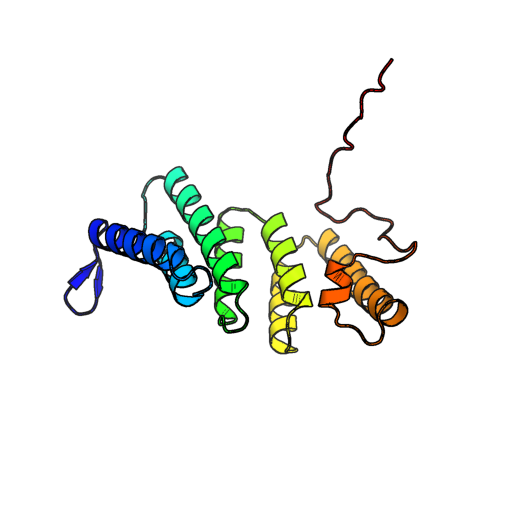 . LEU A 1 99 ? -5.332 4.392 5.958 1.00 88.56 99 LEU A N 1
ATOM 817 C CA . LEU A 1 99 ? -5.048 3.879 7.300 1.00 88.56 99 LEU A CA 1
ATOM 818 C C . LEU A 1 99 ? -6.315 3.716 8.143 1.00 88.56 99 LEU A C 1
ATOM 820 O O . LEU A 1 99 ? -6.409 2.741 8.879 1.00 88.56 99 LEU A O 1
ATOM 824 N N . LYS A 1 100 ? -7.300 4.619 8.026 1.00 84.81 100 LYS A N 1
ATOM 825 C CA . LYS A 1 100 ? -8.576 4.506 8.756 1.00 84.81 100 LYS A CA 1
ATOM 826 C C . LYS A 1 100 ? -9.329 3.243 8.346 1.00 84.81 100 LYS A C 1
ATOM 828 O O . LYS A 1 100 ? -9.731 2.460 9.204 1.00 84.81 100 LYS A O 1
ATOM 833 N N . LYS A 1 101 ? -9.458 3.014 7.035 1.00 85.12 101 LYS A N 1
ATOM 834 C CA . LYS A 1 101 ? -10.090 1.806 6.483 1.00 85.12 101 LYS A CA 1
ATOM 835 C C . LYS A 1 101 ? -9.312 0.540 6.850 1.00 85.12 101 LYS A C 1
ATOM 837 O O . LYS A 1 101 ? -9.903 -0.462 7.244 1.00 85.12 101 LYS A O 1
ATOM 842 N N . ALA A 1 102 ? -7.984 0.585 6.780 1.00 85.38 102 ALA A N 1
ATOM 843 C CA . ALA A 1 102 ? -7.140 -0.542 7.164 1.00 85.38 102 ALA A CA 1
ATOM 844 C C . ALA A 1 102 ? -7.252 -0.860 8.664 1.00 85.38 102 ALA A C 1
ATOM 846 O O . ALA A 1 102 ? -7.306 -2.026 9.038 1.00 85.38 102 ALA A O 1
ATOM 847 N N . TYR A 1 103 ? -7.318 0.160 9.524 1.00 85.25 103 TYR A N 1
ATOM 848 C CA . TYR A 1 103 ? -7.447 -0.011 10.972 1.00 85.25 103 TYR A CA 1
ATOM 849 C C . TYR A 1 103 ? -8.793 -0.639 11.344 1.00 85.25 103 TYR A C 1
ATOM 851 O O . TYR A 1 103 ? -8.852 -1.545 12.172 1.00 85.25 103 TYR A O 1
ATOM 859 N N . ALA A 1 104 ? -9.861 -0.197 10.682 1.00 81.25 104 ALA A N 1
ATOM 860 C CA . ALA A 1 104 ? -11.208 -0.727 10.849 1.00 81.25 104 ALA A CA 1
ATOM 861 C C . ALA A 1 104 ? -11.333 -2.221 10.532 1.00 81.25 104 A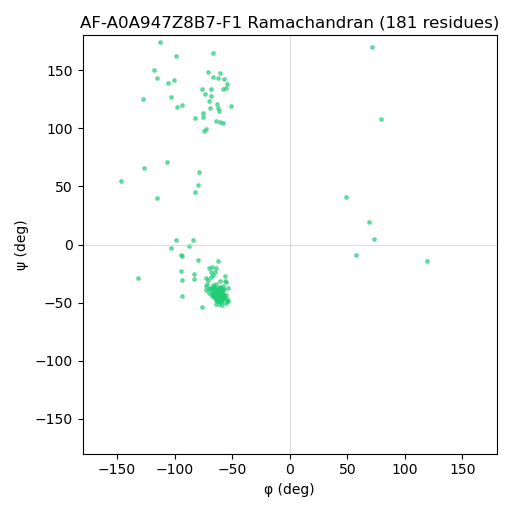LA A C 1
ATOM 863 O O . ALA A 1 104 ? -12.075 -2.939 11.199 1.00 81.25 104 ALA A O 1
ATOM 864 N N . THR A 1 105 ? -10.601 -2.670 9.513 1.00 79.94 105 THR A N 1
ATOM 865 C CA . THR A 1 105 ? -10.651 -4.040 8.980 1.00 79.94 105 THR A CA 1
ATOM 866 C C . THR A 1 105 ? -9.582 -4.955 9.577 1.00 79.94 105 THR A C 1
ATOM 868 O O . THR A 1 105 ? -9.609 -6.169 9.368 1.00 79.94 105 THR A O 1
ATOM 871 N N . ALA A 1 106 ? -8.638 -4.403 10.343 1.00 81.44 106 ALA A N 1
ATOM 872 C CA . ALA A 1 106 ? -7.559 -5.163 10.954 1.00 81.44 106 ALA A CA 1
ATOM 873 C C . ALA A 1 106 ? -8.106 -6.184 11.965 1.00 81.44 106 ALA A C 1
ATOM 875 O O . ALA A 1 106 ? -8.761 -5.836 12.961 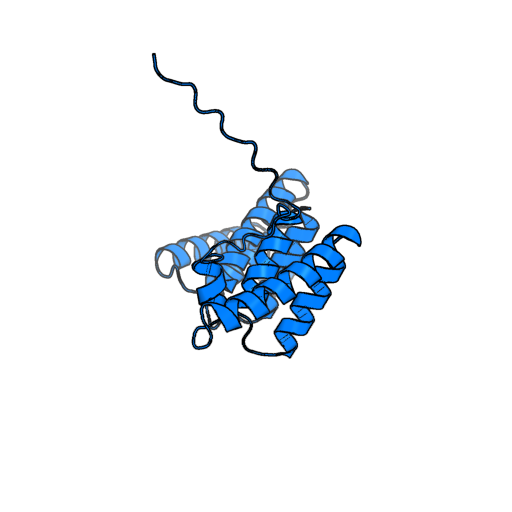1.00 81.44 106 ALA A O 1
ATOM 876 N N . ARG A 1 107 ? -7.798 -7.461 11.706 1.00 77.06 107 ARG A N 1
ATOM 877 C CA . ARG A 1 107 ? -8.288 -8.611 12.484 1.00 77.06 107 ARG A CA 1
ATOM 878 C C . ARG A 1 107 ? -7.467 -8.881 13.741 1.00 77.06 107 ARG A C 1
ATOM 880 O O . ARG A 1 107 ? -7.989 -9.449 14.690 1.00 77.06 107 ARG A O 1
ATOM 887 N N . ASN A 1 108 ? -6.195 -8.478 13.761 1.00 81.81 108 ASN A N 1
ATOM 888 C CA . ASN A 1 108 ? -5.293 -8.729 14.884 1.00 81.81 108 ASN A CA 1
ATOM 889 C C . ASN A 1 108 ? -4.805 -7.422 15.537 1.00 81.81 108 ASN A C 1
ATOM 891 O O . ASN A 1 108 ? -4.680 -6.379 14.890 1.00 81.81 108 ASN A O 1
ATOM 895 N N . ALA A 1 109 ? -4.527 -7.486 16.843 1.00 81.56 109 ALA A N 1
ATOM 896 C CA . ALA A 1 109 ? -4.120 -6.325 17.638 1.00 81.56 109 ALA A CA 1
ATOM 897 C C . ALA A 1 109 ? -2.773 -5.735 17.186 1.00 81.56 109 ALA A C 1
ATOM 899 O O . ALA A 1 109 ? -2.594 -4.520 17.197 1.00 81.56 109 ALA A O 1
ATOM 900 N N . ARG A 1 110 ? -1.848 -6.584 16.719 1.00 81.75 110 ARG A N 1
ATOM 901 C CA . ARG A 1 110 ? -0.517 -6.165 16.259 1.00 81.75 110 ARG A CA 1
ATOM 902 C C . ARG A 1 110 ? -0.582 -5.302 14.995 1.00 81.75 110 ARG A C 1
ATOM 904 O O . ARG A 1 110 ? 0.113 -4.297 14.894 1.00 81.75 110 ARG A O 1
ATOM 911 N N . GLU A 1 111 ? -1.430 -5.663 14.037 1.00 79.94 111 GLU A N 1
ATOM 912 C CA . GLU A 1 111 ? -1.694 -4.889 12.822 1.00 79.94 111 GLU A CA 1
ATOM 913 C C . GLU A 1 111 ? -2.332 -3.545 13.183 1.00 79.94 111 GLU A C 1
ATOM 915 O O . GLU A 1 111 ? -1.876 -2.514 12.693 1.00 79.94 111 GLU A O 1
ATOM 920 N N . ARG A 1 112 ? -3.308 -3.529 14.106 1.00 82.88 112 ARG A N 1
ATOM 921 C CA . ARG A 1 112 ? -3.898 -2.277 14.614 1.00 82.88 112 ARG A CA 1
ATOM 922 C C . ARG A 1 112 ? -2.851 -1.358 15.235 1.00 82.88 112 ARG A C 1
ATOM 924 O O . ARG A 1 112 ? -2.836 -0.176 14.910 1.00 82.88 112 ARG A O 1
ATOM 931 N N . GLU A 1 113 ? -1.954 -1.891 16.061 1.00 84.88 113 GLU A N 1
ATOM 932 C CA . GLU A 1 113 ? -0.885 -1.111 16.694 1.00 84.88 113 GLU A CA 1
ATOM 933 C C . GLU A 1 113 ? 0.074 -0.503 15.654 1.00 84.88 113 GLU A C 1
ATOM 935 O O . GLU A 1 113 ? 0.427 0.676 15.736 1.00 84.88 113 GLU A O 1
ATOM 940 N N . ILE A 1 114 ? 0.470 -1.279 14.639 1.00 84.50 114 ILE A N 1
ATOM 941 C CA . ILE A 1 114 ? 1.329 -0.796 13.546 1.00 84.50 114 ILE A CA 1
ATOM 942 C C . ILE A 1 114 ? 0.633 0.329 12.769 1.00 84.50 114 ILE A C 1
ATOM 944 O O . ILE A 1 114 ? 1.244 1.369 12.500 1.00 84.50 114 ILE A O 1
ATOM 948 N N . LEU A 1 115 ? -0.645 0.145 12.427 1.00 84.56 115 LEU A N 1
ATOM 949 C CA . LEU A 1 115 ? -1.438 1.142 11.706 1.00 84.56 115 LEU A CA 1
ATOM 950 C C . LEU A 1 115 ? -1.635 2.415 12.539 1.00 84.56 115 LEU A C 1
ATOM 952 O O . LEU A 1 115 ? -1.515 3.516 12.004 1.00 84.56 115 LEU A O 1
ATOM 956 N N . GLU A 1 116 ? -1.858 2.286 13.847 1.00 83.00 116 GLU A N 1
ATOM 957 C CA . GLU A 1 116 ? -1.996 3.417 14.765 1.00 83.00 116 GLU A CA 1
ATOM 958 C C . GLU A 1 116 ? -0.687 4.207 14.898 1.00 83.00 116 GLU A C 1
ATOM 960 O O . GLU A 1 116 ? -0.699 5.437 14.815 1.00 83.00 116 GLU A O 1
ATOM 965 N N . LYS A 1 117 ? 0.460 3.526 15.044 1.00 84.81 117 LYS A N 1
ATOM 966 C CA . LYS A 1 117 ? 1.781 4.179 15.054 1.00 84.81 117 LYS A CA 1
ATOM 967 C C . LYS A 1 117 ? 2.018 4.953 13.760 1.00 84.81 117 LYS A C 1
ATOM 969 O O . LYS A 1 117 ? 2.448 6.107 13.802 1.00 84.81 117 LYS A O 1
ATOM 974 N N . ARG A 1 118 ? 1.688 4.353 12.610 1.00 81.25 118 ARG A N 1
ATOM 975 C CA . ARG A 1 118 ? 1.827 5.021 11.310 1.00 81.25 118 ARG A CA 1
ATOM 976 C C . ARG A 1 118 ? 0.885 6.218 11.189 1.00 81.25 118 ARG A C 1
ATOM 978 O O . ARG A 1 118 ? 1.316 7.270 10.724 1.00 81.25 118 ARG A O 1
ATOM 985 N N . MET A 1 119 ? -0.349 6.101 11.674 1.00 81.38 119 MET A N 1
ATOM 986 C CA . MET A 1 119 ? -1.300 7.210 11.713 1.00 81.38 119 MET A CA 1
ATOM 987 C C . MET A 1 119 ? -0.761 8.369 12.554 1.00 81.38 119 MET A C 1
ATOM 989 O O . MET A 1 119 ? -0.689 9.491 12.067 1.00 81.38 119 MET A O 1
ATOM 993 N N . LYS A 1 120 ? -0.287 8.101 13.778 1.00 81.12 120 LYS A N 1
ATOM 994 C CA . LYS A 1 120 ? 0.309 9.122 14.656 1.00 81.12 120 LYS A CA 1
ATOM 995 C C . LYS A 1 120 ? 1.499 9.826 14.004 1.00 81.12 120 LYS A C 1
ATOM 997 O O . LYS A 1 120 ? 1.614 11.035 14.143 1.00 81.12 120 LYS A O 1
ATOM 1002 N N . SER A 1 121 ? 2.337 9.101 13.256 1.00 80.31 121 SER A N 1
ATOM 1003 C CA . SER A 1 121 ? 3.461 9.711 12.526 1.00 80.31 121 SER A CA 1
ATOM 1004 C C . SER A 1 121 ? 3.026 10.617 11.369 1.00 80.31 121 SER A C 1
ATOM 1006 O O . SER A 1 121 ? 3.740 11.551 11.020 1.00 80.31 121 SER A O 1
ATOM 1008 N N . LEU A 1 122 ? 1.856 10.353 10.780 1.00 74.12 122 LEU A N 1
ATOM 1009 C CA . LEU A 1 122 ? 1.319 11.112 9.653 1.00 74.12 122 LEU A CA 1
ATOM 1010 C C . LEU A 1 122 ? 0.379 12.238 10.076 1.00 74.12 122 LEU A C 1
ATOM 1012 O O . LEU A 1 122 ? 0.013 13.044 9.231 1.00 74.12 122 LEU A O 1
ATOM 1016 N N . LEU A 1 123 ? -0.039 12.337 11.333 1.00 74.06 123 LEU A N 1
ATOM 1017 C CA . LEU A 1 123 ? -0.969 13.362 11.811 1.00 74.06 123 LEU A CA 1
ATOM 1018 C C . LEU A 1 123 ? -0.208 14.486 12.526 1.00 74.06 123 LEU A C 1
ATOM 1020 O O . LEU A 1 123 ? 0.775 14.235 13.215 1.00 74.06 123 LEU A O 1
ATOM 1024 N N . SER A 1 124 ? -0.629 15.744 12.347 1.00 68.19 124 SER A N 1
ATOM 1025 C CA . SER A 1 124 ? -0.120 16.829 13.199 1.00 68.19 124 SER A CA 1
ATOM 1026 C C . SER A 1 124 ? -0.608 16.618 14.641 1.00 68.19 124 SER A C 1
ATOM 1028 O O . SER A 1 124 ? -1.547 15.854 14.863 1.00 68.19 124 SER A O 1
ATOM 1030 N N . GLN A 1 125 ? -0.031 17.294 15.643 1.00 61.22 125 GLN A N 1
ATOM 1031 C CA . GLN A 1 125 ? -0.522 17.184 17.031 1.00 61.22 125 GLN A CA 1
ATOM 1032 C C . GLN A 1 125 ? -2.028 17.489 17.150 1.00 61.22 125 GLN A C 1
ATOM 1034 O O . GLN A 1 125 ? -2.742 16.809 17.891 1.00 61.22 125 GLN A O 1
ATOM 1039 N N . LYS A 1 126 ? -2.528 18.462 16.375 1.00 57.28 126 LYS A N 1
ATOM 1040 C CA . LYS A 1 126 ? -3.955 18.802 16.310 1.00 57.28 126 LYS A CA 1
ATOM 1041 C C . LYS A 1 126 ? -4.780 17.650 15.724 1.00 57.28 126 LYS A C 1
ATOM 1043 O O . LYS A 1 126 ? -5.799 17.269 16.300 1.00 57.28 126 LYS A O 1
ATOM 1048 N N . ASP A 1 127 ? -4.299 17.027 14.651 1.00 67.75 127 ASP A N 1
ATOM 1049 C CA . ASP A 1 127 ? -4.995 15.905 14.014 1.00 67.75 127 ASP A CA 1
ATOM 1050 C C . ASP A 1 127 ? -4.916 14.611 14.842 1.00 67.75 127 ASP A C 1
ATOM 1052 O O . ASP A 1 127 ? -5.833 13.794 14.806 1.00 67.75 127 ASP A O 1
ATOM 1056 N N . ALA A 1 128 ? -3.858 14.427 15.637 1.00 67.81 128 ALA A N 1
ATOM 1057 C CA . ALA A 1 128 ? -3.704 13.277 16.526 1.00 67.81 128 ALA A CA 1
ATOM 1058 C C . ALA A 1 128 ? -4.759 13.268 17.647 1.00 67.81 128 ALA A C 1
ATOM 1060 O O . ALA A 1 128 ? -5.272 12.208 18.016 1.00 67.81 128 ALA A O 1
ATOM 1061 N N . ASN A 1 129 ? -5.126 14.445 18.163 1.00 71.25 129 ASN A N 1
ATOM 1062 C CA . ASN A 1 129 ? -6.215 14.579 19.132 1.00 71.25 129 ASN A CA 1
ATOM 1063 C C . ASN A 1 129 ? -7.582 14.319 18.484 1.00 71.25 129 ASN A C 1
ATOM 1065 O O . ASN A 1 129 ? -8.401 13.600 19.061 1.00 71.25 129 ASN A O 1
ATOM 1069 N N . LEU A 1 130 ? -7.809 14.833 17.270 1.00 70.19 130 LEU A N 1
ATOM 1070 C CA . LEU A 1 130 ? -9.016 14.541 16.485 1.00 70.19 130 LEU A CA 1
ATOM 1071 C C . LEU A 1 130 ? -9.138 13.044 16.173 1.00 70.19 130 LEU A C 1
ATOM 1073 O O . LEU A 1 130 ? -10.226 12.482 16.250 1.00 70.19 130 LEU A O 1
ATOM 1077 N N . TRP A 1 131 ? -8.019 12.366 15.915 1.00 71.12 131 TRP A N 1
ATOM 1078 C CA . TRP A 1 131 ? -7.985 10.919 15.725 1.00 71.12 131 TRP A CA 1
ATOM 1079 C C . TRP A 1 131 ? -8.393 10.141 16.977 1.00 71.12 131 TRP A C 1
ATOM 1081 O O . TRP A 1 131 ? -9.248 9.263 16.888 1.00 71.12 131 TRP A O 1
ATOM 1091 N N . LYS A 1 132 ? -7.843 10.478 18.152 1.00 77.00 132 LYS A N 1
ATOM 1092 C CA . LYS A 1 132 ? -8.252 9.842 19.417 1.00 77.00 132 LYS A CA 1
ATOM 1093 C C . LYS A 1 132 ? -9.747 10.024 19.684 1.00 77.00 132 LYS A C 1
ATOM 1095 O O . LYS A 1 132 ? -10.414 9.075 20.091 1.00 77.00 132 LYS A O 1
ATOM 1100 N N . LYS A 1 133 ? -10.274 11.230 19.435 1.00 79.44 133 LYS A N 1
ATOM 1101 C CA . LYS A 1 133 ? -11.715 11.507 19.535 1.00 79.44 133 LYS A CA 1
ATOM 1102 C C . LYS A 1 133 ? -12.510 10.622 18.573 1.00 79.44 133 LYS A C 1
ATOM 1104 O O . LYS A 1 133 ? -13.458 9.979 19.008 1.00 79.44 133 LYS A O 1
ATOM 1109 N N . TRP A 1 134 ? -12.092 10.539 17.309 1.00 79.12 134 TRP A N 1
ATOM 1110 C CA . TRP A 1 134 ? -12.741 9.702 16.298 1.00 79.12 134 TRP A CA 1
ATOM 1111 C C . TRP A 1 134 ? -12.730 8.219 16.679 1.00 79.12 134 TRP A C 1
ATOM 1113 O O . TRP A 1 134 ? -13.759 7.565 16.573 1.00 79.12 134 TRP A O 1
ATOM 1123 N N . GLN A 1 135 ? -11.607 7.694 17.178 1.00 79.75 135 GLN A N 1
ATOM 1124 C CA . GLN A 1 135 ? -11.501 6.299 17.615 1.00 79.75 135 GLN A CA 1
ATOM 1125 C C . GLN A 1 135 ? -12.488 6.002 18.750 1.00 79.75 135 GLN A C 1
ATOM 1127 O O . GLN A 1 135 ? -13.231 5.028 18.675 1.00 79.75 135 GLN A O 1
ATOM 1132 N N . LYS A 1 136 ? -12.553 6.883 19.755 1.00 83.12 136 LYS A N 1
ATOM 1133 C CA . LYS A 1 136 ? -13.498 6.753 20.870 1.00 83.12 136 LYS A CA 1
ATOM 1134 C C . LYS A 1 136 ? -14.954 6.854 20.404 1.00 83.12 136 LYS A C 1
ATOM 1136 O O . LYS A 1 136 ? -15.792 6.083 20.853 1.00 83.12 136 LYS A O 1
ATOM 1141 N N . GLN A 1 137 ? -15.261 7.785 19.500 1.00 78.94 137 GLN A N 1
ATOM 1142 C CA . GLN A 1 137 ? -16.602 7.930 18.920 1.00 78.94 137 GLN A CA 1
ATOM 1143 C C . GLN A 1 137 ? -17.005 6.719 18.083 1.00 78.94 137 GLN A C 1
ATOM 1145 O O . GLN A 1 137 ? -18.163 6.318 18.112 1.00 78.94 137 GLN A O 1
ATOM 1150 N N . LEU A 1 138 ? -16.059 6.131 17.353 1.00 80.25 138 LEU A N 1
ATOM 1151 C CA . LEU A 1 138 ? -16.298 4.923 16.582 1.00 80.25 138 LEU A CA 1
ATOM 1152 C C . LEU A 1 138 ? -16.631 3.743 17.498 1.00 80.25 138 LEU A C 1
ATOM 1154 O O . LEU A 1 138 ? -17.566 3.006 17.213 1.00 80.25 138 LEU A O 1
ATOM 1158 N N . GLU A 1 139 ? -15.878 3.570 18.585 1.00 81.25 139 GLU A N 1
ATOM 1159 C CA . GLU A 1 139 ? -16.104 2.498 19.559 1.00 81.25 139 GLU A CA 1
ATOM 1160 C C . GLU A 1 139 ? -17.451 2.651 20.261 1.00 81.25 139 GLU A C 1
ATOM 1162 O O . GLU A 1 139 ? -18.268 1.739 20.199 1.00 81.25 139 GLU A O 1
ATOM 1167 N N . LEU A 1 140 ? -17.728 3.835 20.811 1.00 83.00 140 LEU A N 1
ATOM 1168 C CA . LEU A 1 140 ? -19.004 4.123 21.471 1.00 83.00 140 LEU A CA 1
ATOM 1169 C C . LEU A 1 140 ? -20.194 4.013 20.511 1.00 83.00 140 LEU A C 1
ATOM 1171 O O . LEU A 1 140 ? -21.241 3.486 20.873 1.00 83.00 140 LEU A O 1
ATOM 1175 N N . GLY A 1 141 ? -20.043 4.516 19.284 1.00 81.19 141 GLY A N 1
ATOM 1176 C CA . GLY A 1 141 ? -21.082 4.443 18.264 1.00 81.19 141 GLY A CA 1
ATOM 1177 C C . GLY A 1 141 ? -21.362 3.007 17.829 1.00 81.19 141 GLY A C 1
ATOM 1178 O O . GLY A 1 141 ? -22.518 2.614 17.735 1.00 81.19 141 GLY A O 1
ATOM 1179 N N . GLN A 1 142 ? -20.318 2.197 17.634 1.00 83.81 142 GLN A N 1
ATOM 1180 C CA . GLN A 1 142 ? -20.476 0.787 17.290 1.00 83.81 142 GLN A CA 1
ATOM 1181 C C . GLN A 1 142 ? -21.127 -0.000 18.431 1.00 83.81 142 GLN A C 1
ATOM 1183 O O . GLN A 1 142 ? -22.046 -0.764 18.168 1.00 83.81 142 GLN A O 1
ATOM 1188 N N . GLU A 1 143 ? -20.709 0.200 19.683 1.00 84.31 143 GLU A N 1
ATOM 1189 C CA . GLU A 1 143 ? -21.343 -0.444 20.843 1.00 84.31 143 GLU A CA 1
ATOM 1190 C C . GLU A 1 143 ? -22.826 -0.067 20.981 1.00 84.31 143 GLU A C 1
ATOM 1192 O O . GLU A 1 143 ? -23.645 -0.915 21.327 1.00 84.31 143 GLU A O 1
ATOM 1197 N N . ARG A 1 144 ? -23.185 1.184 20.674 1.00 83.38 144 ARG A N 1
ATOM 1198 C CA . ARG A 1 144 ? -24.562 1.685 20.762 1.00 83.38 144 ARG A CA 1
ATOM 1199 C C . ARG A 1 144 ? -25.448 1.205 19.610 1.00 83.38 144 ARG A C 1
ATOM 1201 O O . ARG A 1 144 ? -26.529 0.678 19.844 1.00 83.38 144 ARG A O 1
ATOM 1208 N N . ASP A 1 145 ? -25.009 1.430 18.375 1.00 81.94 145 ASP A N 1
ATOM 1209 C CA . ASP A 1 145 ? -25.847 1.296 17.175 1.00 81.94 145 ASP A CA 1
ATOM 1210 C C . ASP A 1 145 ? -25.725 -0.083 16.526 1.00 81.94 145 ASP A C 1
ATOM 1212 O O . ASP A 1 145 ? -26.599 -0.507 15.768 1.00 81.94 145 ASP A O 1
ATOM 1216 N N . LEU A 1 146 ? -24.614 -0.776 16.781 1.00 84.75 146 LEU A N 1
ATOM 1217 C CA . LEU A 1 146 ? -24.298 -2.051 16.159 1.00 84.75 146 LEU A CA 1
ATOM 1218 C C . LEU A 1 146 ? -23.522 -2.983 17.119 1.00 84.75 146 LEU A C 1
ATOM 1220 O O . LEU A 1 146 ? -22.445 -3.471 16.751 1.00 84.75 146 LEU A O 1
ATOM 1224 N N . PRO A 1 147 ? -24.053 -3.266 18.332 1.00 82.44 147 PRO A N 1
ATOM 1225 C CA . PRO A 1 147 ? -23.336 -4.001 19.384 1.00 82.44 147 PRO A CA 1
ATOM 1226 C C . PRO A 1 147 ? -22.849 -5.379 18.926 1.00 82.44 147 PRO A C 1
ATOM 1228 O O . PRO A 1 147 ? -21.798 -5.851 19.353 1.00 82.44 147 PRO A O 1
ATOM 1231 N N . TYR A 1 148 ? -23.595 -6.007 18.015 1.00 83.62 148 TYR A N 1
ATOM 1232 C CA . TYR A 1 148 ? -23.292 -7.330 17.467 1.00 83.62 148 TYR A CA 1
ATOM 1233 C C . TYR A 1 148 ? -22.688 -7.297 16.058 1.00 83.62 148 TYR A C 1
ATOM 1235 O O . TYR A 1 148 ? -22.371 -8.349 15.505 1.00 83.62 148 TYR A O 1
ATOM 1243 N N . GLY A 1 149 ? -22.547 -6.120 15.442 1.00 77.88 149 GLY A N 1
ATOM 1244 C CA . GLY A 1 149 ? -21.983 -6.003 14.099 1.00 77.88 149 GLY A CA 1
ATOM 1245 C C . GLY A 1 149 ? -20.514 -5.603 14.107 1.00 77.88 149 GLY A C 1
ATOM 1246 O O . GLY A 1 149 ? -19.966 -5.109 15.091 1.00 77.88 149 GLY A O 1
ATOM 1247 N N . SER A 1 150 ? -19.847 -5.829 12.977 1.00 74.81 150 SER A N 1
ATOM 1248 C CA . SER A 1 150 ? -18.431 -5.501 12.846 1.00 74.81 150 SER A CA 1
ATOM 1249 C C . SER A 1 150 ? -18.211 -3.984 12.785 1.00 74.81 150 SER A C 1
ATOM 1251 O O . SER A 1 150 ? -19.011 -3.238 12.216 1.00 74.81 150 SER A O 1
ATOM 1253 N N . LYS A 1 151 ? -17.067 -3.517 13.308 1.00 72.25 151 LYS A N 1
ATOM 1254 C CA . LYS A 1 151 ? -16.631 -2.112 13.171 1.00 72.25 151 LYS A CA 1
ATOM 1255 C C . LYS A 1 151 ? -16.558 -1.664 11.706 1.00 72.25 151 LYS A C 1
ATOM 1257 O O . LYS A 1 151 ? -16.820 -0.506 11.402 1.00 72.25 151 LYS A O 1
ATOM 1262 N N . GLU A 1 152 ? -16.230 -2.582 10.798 1.00 67.62 152 GLU A N 1
ATOM 1263 C CA . GLU A 1 152 ? -16.221 -2.336 9.354 1.00 67.62 152 GLU A CA 1
ATOM 1264 C C . GLU A 1 152 ? -17.616 -2.007 8.817 1.00 67.62 152 GLU A C 1
ATOM 1266 O O . GLU A 1 152 ? -17.782 -1.014 8.107 1.00 67.62 152 GLU A O 1
ATOM 1271 N N . LEU A 1 153 ? -18.623 -2.803 9.191 1.00 71.19 153 LEU A N 1
ATOM 1272 C CA . LEU A 1 153 ? -20.002 -2.552 8.794 1.00 71.19 153 LEU A CA 1
ATOM 1273 C C . LEU A 1 153 ? -20.461 -1.189 9.324 1.00 71.19 153 LEU A C 1
ATOM 1275 O O . LEU A 1 153 ? -21.011 -0.399 8.566 1.00 71.19 153 LEU A O 1
ATOM 1279 N N . TYR A 1 154 ? -20.142 -0.865 10.578 1.00 77.25 154 TYR A N 1
ATOM 1280 C CA . TYR A 1 154 ? -20.472 0.436 11.162 1.00 77.25 154 TYR A CA 1
ATOM 1281 C C . TYR A 1 154 ? -19.840 1.619 10.398 1.00 77.25 154 TYR A C 1
ATOM 1283 O O . TYR A 1 154 ? -20.503 2.620 10.142 1.00 77.25 154 TYR A O 1
ATOM 1291 N N . ILE A 1 155 ? -18.591 1.487 9.937 1.00 71.62 155 ILE A N 1
ATOM 1292 C CA . ILE A 1 155 ? -17.923 2.525 9.130 1.00 71.62 155 ILE A CA 1
ATOM 1293 C C . ILE A 1 155 ? -18.569 2.692 7.757 1.00 71.62 155 ILE A C 1
ATOM 1295 O O . ILE A 1 155 ? -18.763 3.822 7.314 1.00 71.62 155 ILE A O 1
ATOM 1299 N N . ASN A 1 156 ? -18.908 1.590 7.086 1.00 72.06 156 ASN A N 1
ATOM 1300 C CA . ASN A 1 156 ? -19.521 1.636 5.757 1.00 72.06 156 ASN A CA 1
ATOM 1301 C C . ASN A 1 156 ? -20.965 2.153 5.796 1.00 72.06 156 ASN A C 1
ATOM 1303 O O . ASN A 1 156 ? -21.422 2.776 4.841 1.00 72.06 156 ASN A O 1
ATOM 1307 N N . LEU A 1 157 ? -21.680 1.912 6.896 1.00 74.25 157 LEU A N 1
ATOM 1308 C CA . LEU A 1 157 ? -23.047 2.387 7.098 1.00 74.25 157 LEU A CA 1
ATOM 1309 C C . LEU A 1 157 ? -23.126 3.861 7.530 1.00 74.25 157 LEU A C 1
ATOM 1311 O O . LEU A 1 157 ? -24.220 4.431 7.475 1.00 74.25 157 LEU A O 1
ATOM 1315 N N . GLY A 1 158 ? -21.998 4.455 7.938 1.00 64.94 158 GLY A N 1
ATOM 1316 C CA . GLY A 1 158 ? -21.924 5.794 8.522 1.00 64.94 158 GLY A CA 1
ATOM 1317 C C . GLY A 1 158 ? -22.504 5.859 9.940 1.00 64.94 158 GLY A C 1
ATOM 1318 O O . GLY A 1 158 ? -23.146 4.922 10.411 1.00 64.94 158 GLY A O 1
ATOM 1319 N N . PHE A 1 159 ? -22.292 6.983 10.633 1.00 61.94 159 PHE A N 1
ATOM 1320 C CA . PHE A 1 159 ? -22.926 7.231 11.933 1.00 61.94 159 PHE A CA 1
ATOM 1321 C C . PHE A 1 159 ? -24.447 7.261 11.756 1.00 61.94 159 PHE A C 1
ATOM 1323 O O . PHE A 1 159 ? -24.982 8.141 11.077 1.00 61.94 159 PHE A O 1
ATOM 1330 N N . ARG A 1 160 ? -25.150 6.297 12.354 1.00 58.16 160 ARG A N 1
ATOM 1331 C CA . ARG A 1 160 ? -26.606 6.195 12.261 1.00 58.16 160 ARG A CA 1
ATOM 1332 C C . ARG A 1 160 ? -27.208 6.820 13.511 1.00 58.16 160 ARG A C 1
ATOM 1334 O O . ARG A 1 160 ? -26.973 6.351 14.610 1.00 58.16 160 ARG A O 1
ATOM 1341 N N . THR A 1 161 ? -27.992 7.879 13.315 1.00 47.22 161 THR A N 1
ATOM 1342 C CA . THR A 1 161 ? -28.642 8.736 14.330 1.00 47.22 161 THR A CA 1
ATOM 1343 C C . THR A 1 161 ? -27.740 9.791 14.989 1.00 47.22 161 THR A C 1
ATOM 1345 O O . THR A 1 161 ? -26.870 9.476 15.798 1.00 47.22 161 THR A O 1
ATOM 1348 N N . GLY A 1 162 ? -27.979 11.065 14.631 1.00 47.94 162 GLY A N 1
ATOM 1349 C CA . GLY A 1 162 ? -27.736 12.296 15.415 1.00 47.94 162 GLY A CA 1
AT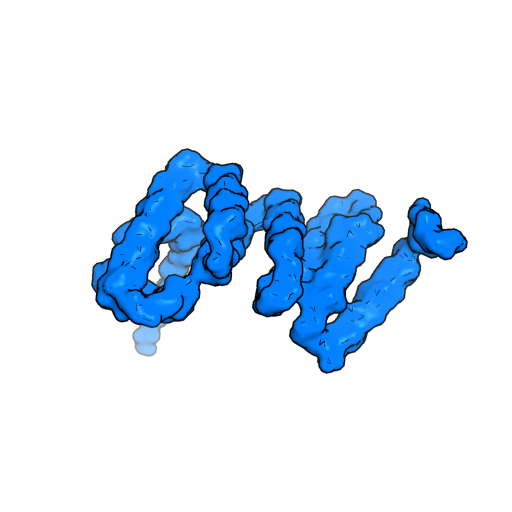OM 1350 C C . GLY A 1 162 ? -26.324 12.619 15.929 1.00 47.94 162 GLY A C 1
ATOM 1351 O O . GLY A 1 162 ? -26.101 13.716 16.424 1.00 47.94 162 GLY A O 1
ATOM 1352 N N . ALA A 1 163 ? -25.374 11.697 15.815 1.00 45.34 163 ALA A N 1
ATOM 1353 C CA . ALA A 1 163 ? -24.042 11.755 16.399 1.00 45.34 163 ALA A CA 1
ATOM 1354 C C . ALA A 1 163 ? -22.968 11.819 15.308 1.00 45.34 163 ALA A C 1
ATOM 1356 O O . ALA A 1 163 ? -21.922 11.178 15.410 1.00 45.34 163 ALA A O 1
ATOM 1357 N N . ALA A 1 164 ? -23.225 12.585 14.242 1.00 47.53 164 ALA A N 1
ATOM 1358 C CA . ALA A 1 164 ? -22.125 13.041 13.406 1.00 47.53 164 ALA A CA 1
ATOM 1359 C C . ALA A 1 164 ? -21.115 13.762 14.322 1.00 47.53 164 ALA A C 1
ATOM 1361 O O . ALA A 1 164 ? -21.539 14.505 15.216 1.00 47.53 164 ALA A O 1
ATOM 1362 N N . PRO A 1 165 ? -19.799 13.558 14.152 1.00 48.50 165 PRO A N 1
ATOM 1363 C CA . PRO A 1 165 ? -18.819 14.409 14.807 1.00 48.50 165 PRO A CA 1
ATOM 1364 C C . PRO A 1 165 ? -19.192 15.870 14.517 1.00 48.50 165 PRO A C 1
ATOM 1366 O O . PRO A 1 165 ? -19.262 16.264 13.358 1.00 48.50 165 PRO A O 1
ATOM 1369 N N . GLN A 1 166 ? -19.484 16.662 15.556 1.00 48.47 166 GLN A N 1
ATOM 1370 C CA . GLN A 1 166 ? -19.856 18.077 15.392 1.00 48.47 166 GLN A CA 1
ATOM 1371 C C . GLN A 1 166 ? -18.730 18.910 14.754 1.00 48.47 166 GLN A C 1
ATOM 1373 O O . GLN A 1 166 ? -18.967 20.023 14.298 1.00 48.47 166 GLN A O 1
ATOM 1378 N N . GLU A 1 167 ? -17.511 18.369 14.702 1.00 50.62 167 GLU A N 1
ATOM 1379 C CA . GLU A 1 167 ? -16.382 18.953 13.989 1.00 50.62 167 GLU A CA 1
ATOM 1380 C C . GLU A 1 167 ? -16.150 18.189 12.673 1.00 50.62 167 GLU A C 1
ATOM 1382 O O . GLU A 1 167 ? -15.979 16.963 12.714 1.00 50.62 167 GLU A O 1
ATOM 1387 N N . PRO A 1 168 ? -16.101 18.882 11.516 1.00 47.94 168 PRO A N 1
ATOM 1388 C CA . PRO A 1 168 ? -15.706 18.261 10.260 1.00 47.94 168 PRO A CA 1
ATOM 1389 C C . PRO A 1 168 ? -14.316 17.642 10.410 1.00 47.94 168 PRO A C 1
ATOM 1391 O O . PRO A 1 168 ? -13.441 18.169 11.108 1.00 47.94 168 PRO A O 1
ATOM 1394 N N . LEU A 1 169 ? -14.116 16.486 9.779 1.00 51.94 169 LEU A N 1
ATOM 1395 C CA . LEU A 1 169 ? -12.858 15.763 9.886 1.00 51.94 169 LEU A CA 1
ATOM 1396 C C . LEU A 1 169 ? -11.706 16.636 9.360 1.00 51.94 169 LEU A C 1
ATOM 1398 O O . LEU A 1 169 ? -11.890 17.393 8.404 1.00 51.94 169 LEU A O 1
ATOM 1402 N N . PRO A 1 170 ? -10.487 16.514 9.912 1.00 42.03 170 PRO A N 1
ATOM 1403 C CA . PRO A 1 170 ? -9.322 17.151 9.315 1.00 42.03 170 PRO A CA 1
ATOM 1404 C C . PRO A 1 170 ? -9.128 1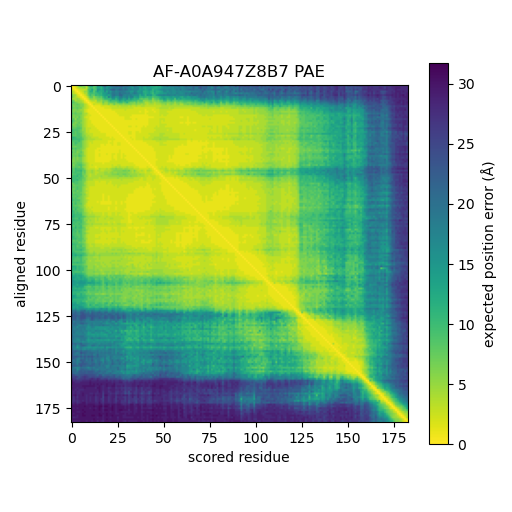6.587 7.896 1.00 42.03 170 PRO A C 1
ATOM 1406 O O . PRO A 1 170 ? -8.740 15.428 7.729 1.00 42.03 170 PRO A O 1
ATOM 1409 N N . GLY A 1 171 ? -9.473 17.395 6.886 1.00 46.75 171 GLY A N 1
ATOM 1410 C CA . GLY A 1 171 ? -9.496 17.019 5.467 1.00 46.75 171 GLY A CA 1
ATOM 1411 C C . GLY A 1 171 ? -10.859 17.124 4.765 1.00 46.75 171 GLY A C 1
ATOM 1412 O O . GLY A 1 171 ? -10.871 17.145 3.538 1.00 46.75 171 GLY A O 1
ATOM 1413 N N . ASP A 1 172 ? -11.972 17.261 5.495 1.00 46.94 172 ASP A N 1
ATOM 1414 C CA . ASP A 1 172 ? -13.334 17.424 4.945 1.00 46.94 172 ASP A CA 1
ATOM 1415 C C . ASP A 1 172 ? -13.639 18.883 4.548 1.00 46.94 172 ASP A C 1
ATOM 1417 O O . ASP A 1 172 ? -14.718 19.412 4.804 1.00 46.94 172 ASP A O 1
ATOM 1421 N N . ASN A 1 173 ? -12.706 19.556 3.868 1.00 46.50 173 ASN A N 1
ATOM 1422 C CA . ASN A 1 173 ? -13.034 20.799 3.161 1.00 46.50 173 ASN A CA 1
ATOM 1423 C C . ASN A 1 173 ? -13.732 20.457 1.834 1.00 46.50 173 ASN A C 1
ATOM 1425 O O . ASN A 1 173 ? -13.219 20.749 0.754 1.00 46.50 173 ASN A O 1
ATOM 1429 N N . ALA A 1 174 ? -14.895 19.809 1.904 1.00 44.66 174 ALA A N 1
ATOM 1430 C CA . ALA A 1 174 ? -15.836 19.826 0.796 1.00 44.66 174 ALA A CA 1
ATOM 1431 C C . ALA A 1 174 ? -16.503 21.207 0.804 1.00 44.66 174 ALA A C 1
ATOM 1433 O O . ALA A 1 174 ? -17.248 21.541 1.724 1.00 44.66 174 ALA A O 1
ATOM 1434 N N . GLN A 1 175 ? -16.183 22.041 -0.190 1.00 37.12 175 GLN A N 1
ATOM 1435 C CA . GLN A 1 175 ? -16.927 23.277 -0.425 1.00 37.12 175 GLN A CA 1
ATOM 1436 C C . GLN A 1 175 ? -18.415 22.931 -0.587 1.00 37.12 175 GLN A C 1
ATOM 1438 O O . GLN A 1 175 ? -18.729 21.986 -1.316 1.00 37.12 175 GLN A O 1
ATOM 1443 N N . PRO A 1 176 ? -19.335 23.667 0.059 1.00 39.44 176 PRO A N 1
ATOM 1444 C CA . PRO A 1 176 ? -20.754 23.468 -0.172 1.00 39.44 176 PRO A CA 1
ATOM 1445 C C . PRO A 1 176 ? -21.047 23.778 -1.642 1.00 39.44 176 PRO A C 1
ATOM 1447 O O . PRO A 1 176 ? -20.835 24.899 -2.104 1.00 39.44 176 PRO A O 1
ATOM 1450 N N . THR A 1 177 ? -21.518 22.777 -2.385 1.00 41.97 177 THR A N 1
ATOM 1451 C CA . THR A 1 177 ? -22.146 22.983 -3.690 1.00 41.97 177 THR A CA 1
ATOM 1452 C C . THR A 1 177 ? -23.326 23.919 -3.487 1.00 41.97 177 THR A C 1
ATOM 1454 O O . THR A 1 177 ? -24.354 23.519 -2.945 1.00 41.97 177 THR A O 1
ATOM 1457 N N . GLN A 1 178 ? -23.154 25.176 -3.890 1.00 37.12 178 GLN A N 1
ATOM 1458 C CA . GLN A 1 178 ? -24.261 26.094 -4.092 1.00 37.12 178 GLN A CA 1
ATOM 1459 C C . GLN A 1 178 ? -25.101 25.530 -5.237 1.00 37.12 178 GLN A C 1
ATOM 1461 O O . GLN A 1 178 ? -24.679 25.543 -6.391 1.00 37.12 178 GLN A O 1
ATOM 1466 N N . THR A 1 179 ? -26.266 24.983 -4.916 1.00 42.72 179 THR A N 1
ATOM 1467 C CA . THR A 1 179 ? -27.332 24.737 -5.884 1.00 42.72 179 THR A CA 1
ATOM 1468 C C . THR A 1 179 ? -27.876 26.102 -6.315 1.00 42.72 179 THR A C 1
ATOM 1470 O O . THR A 1 179 ? -28.399 26.821 -5.461 1.00 42.72 179 THR A O 1
ATOM 1473 N N . PRO A 1 180 ? -27.781 26.504 -7.595 1.00 44.50 180 PRO A N 1
ATOM 1474 C CA . PRO A 1 180 ? -28.535 27.649 -8.075 1.00 44.50 180 PRO A CA 1
ATOM 1475 C C . PRO A 1 180 ? -30.008 27.242 -8.121 1.00 44.50 180 PRO A C 1
ATOM 1477 O O . PRO A 1 180 ? -30.361 26.235 -8.738 1.00 44.50 180 PRO A O 1
ATOM 1480 N N . GLY A 1 181 ? -30.851 28.002 -7.423 1.00 41.66 181 GLY A N 1
ATOM 1481 C CA . GLY A 1 181 ? -32.299 27.868 -7.504 1.00 41.66 181 GLY A CA 1
ATOM 1482 C C . GLY A 1 181 ? -32.774 28.054 -8.943 1.00 41.66 181 GLY A C 1
ATOM 1483 O O . GLY A 1 181 ? -32.337 28.972 -9.636 1.00 41.66 181 GLY A O 1
ATOM 1484 N N . LEU A 1 182 ? -33.653 27.154 -9.372 1.00 43.53 182 LEU A N 1
ATOM 1485 C CA . LEU A 1 182 ? -34.463 27.317 -10.572 1.00 43.53 182 LEU A CA 1
ATOM 1486 C C . LEU A 1 182 ? -35.479 28.449 -10.336 1.00 43.53 182 LEU A C 1
ATOM 1488 O O . LEU A 1 182 ? -36.186 28.385 -9.326 1.00 43.53 182 LEU A O 1
ATOM 1492 N N . PRO A 1 183 ? -35.564 29.460 -11.216 1.00 59.69 183 PRO A N 1
ATOM 1493 C CA . PRO A 1 183 ? -36.808 30.186 -11.437 1.00 59.69 183 PRO A CA 1
ATOM 1494 C C . PRO A 1 183 ? -37.806 29.342 -12.244 1.00 59.69 183 PRO A C 1
ATOM 1496 O O . PRO A 1 183 ? -37.361 28.552 -13.111 1.00 59.69 183 PRO A O 1
#

Secondary structure (DSSP, 8-state):
-EEETTEEE-HHHHHHHHHHHHHHHHH-TT-HHHHHHHHHIIIII---SSHHHHHHHHHHHHHHHHHHHTSTTS-HHHHHHHHHHHHHTT-HHHHHHHHHHHHHH--SHHHHHHHHHHHHHHS-HHHHHHHHHHHHHHHHHHHHH-TTS-HHHHHHH---SS---SSPPTT-------PPPP-

Solvent-accessible surface area (backbone atoms only — not comparable to full-atom values): 10487 Å² total; per-residue (Å²): 118,50,77,56,96,90,38,78,47,41,73,68,56,52,53,50,51,44,52,51,34,56,56,47,37,74,78,40,74,79,45,30,66,48,31,36,51,43,14,45,43,31,59,68,65,56,75,60,88,50,67,68,59,39,50,55,30,33,54,52,14,31,53,24,16,49,61,11,48,70,36,88,88,41,61,75,63,40,49,50,51,24,42,54,43,26,56,75,72,66,37,55,70,60,39,50,55,50,43,52,56,49,44,49,64,44,88,46,70,67,57,35,51,55,42,49,55,53,47,54,73,74,37,55,79,72,48,43,53,53,45,56,52,49,54,52,49,50,51,54,46,30,56,69,75,33,68,89,53,56,63,45,57,45,60,76,70,43,80,76,74,98,63,64,72,92,60,75,58,97,82,61,80,70,75,81,80,79,76,81,78,83,130

Mean predicted aligned error: 11.2 Å

Nearest PDB structures (foldseek):
  8rot-assembly1_B  TM=5.554E-01  e=2.622E-01  Myxococcus xanthus
  3fwv-assembly2_B  TM=5.047E-01  e=1.259E-01  Homo sapiens
  8rw5-assembly1_B  TM=5.442E-01  e=3.878E-01  Myxococcus xanthus
  1zu2-assembly1_A  TM=5.816E-01  e=1.526E+00  Arabidopsis thaliana
  8clk-assembly1_D  TM=4.660E-01  e=1.317E+00  Homo sapiens

Sequence (183 aa):
AMIYNGRVIDGKSIYSSIDFYERGLKHFPHNWKMAASLGFNYAYELLPKEKELKSKYRKRAIHWFLKAAEHPDSPPYIKQFALSQMDKEGMRLMAVTFLKKAYATARNAREREILEKRMKSLLSQKDANLWKKWQKQLELGQERDLPYGSKELYINLGFRTGAAPQEPLPGDNAQPTQTPGLP